Protein AF-A0AAP7A4I0-F1 (afdb_monomer)

Mean predicted aligned error: 21.62 Å

Sequence (294 aa):
MARERSPQRGEAMKIWLDSGGKMKLKDIATALGLGETQIRKWKSVDRWADALNSNVTNDSNSNVTKRRGAPKGNRNAVGNSGGAPKGNQNAKGNRGGNGGPFGNKKAVTTGEYETIWMDALDEDERELIDQIDTDPLAQTNESILKYELRERRMLLRIKRLMNGLTEKERRVLYELKTIKDVMTVHDERSGSAKTVPITRTELVQTELEETEYRVIDDIIKLEEALTRVQDKKLKAIELKNRLIDEERKVRVEKLKFELQMLRGGDADQIEDDGFIEALRGKIAEVWADGETET

pLDDT: mean 75.33, std 14.79, range [42.72, 95.0]

Secondary structure (DSSP, 8-state):
-PPPPPHHHHHHHHHHHHTTT-S-HHHHHHHHT--HHHHHHHHHHTTHHHHH-TT---GGG------SSSPTT-GGGTT--SSSPTT--TTTT---PPPPPTT--TT-SSSTT----GGG--HHHHHHHHH----HHHHHHHHHHHHHHHHHHHHHHHHHHHHT--S--EEEEEEEEEEEEEEEEE-TTT-PEEEEEEEEEEEEEEEEEE--SHHHHHHHHHHHHHHHHHHHHHHHHHHHHHHHHHHHHHHHHHHHHHHHHHT-S-TT-----SHHHHHHHHHHHHHHTTS---

Structure (mmCIF, N/CA/C/O backbone):
data_AF-A0AAP7A4I0-F1
#
_entry.id   AF-A0AAP7A4I0-F1
#
loop_
_atom_site.group_PDB
_atom_site.id
_atom_site.type_symbol
_atom_site.label_atom_id
_atom_site.label_alt_id
_atom_site.label_comp_id
_atom_site.label_asym_id
_atom_site.label_entity_id
_atom_site.label_seq_id
_atom_site.pdbx_PDB_ins_code
_atom_site.Cartn_x
_atom_site.Cartn_y
_atom_site.Cartn_z
_atom_site.occupancy
_atom_site.B_iso_or_equiv
_atom_site.auth_seq_id
_atom_site.auth_comp_id
_atom_site.auth_asym_id
_atom_site.auth_atom_id
_atom_site.pdbx_PDB_model_num
ATOM 1 N N . MET A 1 1 ? 30.927 -23.830 -28.460 1.00 47.84 1 MET A N 1
ATOM 2 C CA . MET A 1 1 ? 30.522 -25.246 -28.289 1.00 47.84 1 MET A CA 1
ATOM 3 C C . MET A 1 1 ? 30.436 -25.557 -26.800 1.00 47.84 1 MET A C 1
ATOM 5 O O . MET A 1 1 ? 31.255 -25.042 -26.046 1.00 47.84 1 MET A O 1
ATOM 9 N N . ALA A 1 2 ? 29.435 -26.323 -26.358 1.00 54.12 2 ALA A N 1
ATOM 10 C CA . ALA A 1 2 ? 29.332 -26.744 -24.958 1.00 54.12 2 ALA A CA 1
ATOM 11 C C . ALA A 1 2 ? 30.482 -27.707 -24.617 1.00 54.12 2 ALA A C 1
ATOM 13 O O . ALA A 1 2 ? 30.810 -28.571 -25.424 1.00 54.12 2 ALA A O 1
ATOM 14 N N . ARG A 1 3 ? 31.112 -27.547 -23.445 1.00 68.12 3 ARG A N 1
ATOM 15 C CA . ARG A 1 3 ? 32.182 -28.451 -22.988 1.00 68.12 3 ARG A CA 1
ATOM 16 C C . ARG A 1 3 ? 31.624 -29.862 -22.790 1.00 68.12 3 ARG A C 1
ATOM 18 O O . ARG A 1 3 ? 30.548 -30.011 -22.205 1.00 68.12 3 ARG A O 1
ATOM 25 N N . GLU A 1 4 ? 32.366 -30.873 -23.232 1.00 74.75 4 GLU A N 1
ATOM 26 C CA . GLU A 1 4 ? 32.022 -32.276 -22.994 1.00 74.75 4 GLU A CA 1
ATOM 27 C C . GLU A 1 4 ? 31.914 -32.572 -21.492 1.00 74.75 4 GLU A C 1
ATOM 29 O O . GLU A 1 4 ? 32.614 -31.989 -20.654 1.00 74.75 4 GLU A O 1
ATOM 34 N N . ARG A 1 5 ? 30.974 -33.451 -21.127 1.00 76.94 5 ARG A N 1
ATOM 35 C CA . ARG A 1 5 ? 30.762 -33.828 -19.727 1.00 76.94 5 ARG A CA 1
ATOM 36 C C . ARG A 1 5 ? 31.938 -34.684 -19.263 1.00 76.94 5 ARG A C 1
ATOM 38 O O . ARG A 1 5 ? 32.258 -35.682 -19.894 1.00 76.94 5 ARG A O 1
ATOM 45 N N . SER A 1 6 ? 32.538 -34.312 -18.133 1.00 81.38 6 SER A N 1
ATOM 46 C CA . SER A 1 6 ? 33.576 -35.128 -17.495 1.00 81.38 6 SER A CA 1
ATOM 47 C C . SER A 1 6 ? 33.007 -36.516 -17.142 1.00 81.38 6 SER A C 1
ATOM 49 O O . SER A 1 6 ? 31.909 -36.584 -16.578 1.00 81.38 6 SER A O 1
ATOM 51 N N . PRO A 1 7 ? 33.724 -37.612 -17.451 1.00 84.56 7 PRO A N 1
ATOM 52 C CA . PRO A 1 7 ? 33.261 -38.975 -17.176 1.00 84.56 7 PRO A CA 1
ATOM 53 C C . PRO A 1 7 ? 33.064 -39.225 -15.671 1.00 84.56 7 PRO A C 1
ATOM 55 O O . PRO A 1 7 ? 32.077 -39.843 -15.270 1.00 84.56 7 PRO A O 1
ATOM 58 N N . GLN A 1 8 ? 33.901 -38.611 -14.824 1.00 87.50 8 GLN A N 1
ATOM 59 C CA . GLN A 1 8 ? 33.815 -38.722 -13.362 1.00 87.50 8 GLN A CA 1
ATOM 60 C C . GLN A 1 8 ? 32.506 -38.151 -12.782 1.00 87.50 8 GLN A C 1
ATOM 62 O O . GLN A 1 8 ? 32.083 -38.526 -11.689 1.00 87.50 8 GLN A O 1
ATOM 67 N N . ARG A 1 9 ? 31.826 -37.252 -13.509 1.00 89.44 9 ARG A N 1
ATOM 68 C CA . ARG A 1 9 ? 30.527 -36.695 -13.100 1.00 89.44 9 ARG A CA 1
ATOM 69 C C . ARG A 1 9 ? 29.422 -37.750 -13.091 1.00 89.44 9 ARG A C 1
ATOM 71 O O . ARG A 1 9 ? 28.583 -37.737 -12.193 1.00 89.44 9 ARG A O 1
ATOM 78 N N . GLY A 1 10 ? 29.429 -38.649 -14.078 1.00 88.62 10 GLY A N 1
ATOM 79 C CA . GLY A 1 10 ? 28.470 -39.752 -14.163 1.00 88.62 10 GLY A CA 1
ATOM 80 C C . GLY A 1 10 ? 28.711 -40.800 -13.078 1.00 88.62 10 GLY A C 1
ATOM 81 O O . GLY A 1 10 ? 27.767 -41.247 -12.430 1.00 88.62 10 GLY A O 1
ATOM 82 N N . GLU A 1 11 ? 29.978 -41.124 -12.819 1.00 89.62 11 GLU A N 1
ATOM 83 C CA . GLU A 1 11 ? 30.378 -42.056 -11.757 1.00 89.62 11 GLU A CA 1
ATOM 84 C C . GLU A 1 11 ? 29.975 -41.543 -10.369 1.00 89.62 11 GLU A C 1
ATOM 86 O O . GLU A 1 11 ? 29.367 -42.277 -9.591 1.00 89.62 11 GLU A O 1
ATOM 91 N N . ALA A 1 12 ? 30.208 -40.256 -10.087 1.00 92.00 12 ALA A N 1
ATOM 92 C CA . ALA A 1 12 ? 29.809 -39.636 -8.825 1.00 92.00 12 ALA A CA 1
ATOM 93 C C . ALA A 1 12 ? 28.289 -39.689 -8.591 1.00 92.00 12 ALA A C 1
ATOM 95 O O . ALA A 1 12 ? 27.840 -39.969 -7.476 1.00 92.00 12 ALA A O 1
ATOM 96 N N . MET A 1 13 ? 27.498 -39.440 -9.641 1.00 90.06 13 MET A N 1
ATOM 97 C CA . MET A 1 13 ? 26.037 -39.526 -9.580 1.00 90.06 13 MET A CA 1
ATOM 98 C C . MET A 1 13 ? 25.578 -40.957 -9.296 1.00 90.06 13 MET A C 1
ATOM 100 O O . MET A 1 13 ? 24.687 -41.161 -8.472 1.00 90.06 13 MET A O 1
ATOM 104 N N . LYS A 1 14 ? 26.211 -41.945 -9.937 1.00 90.88 14 LYS A N 1
ATOM 105 C CA . LYS A 1 14 ? 25.895 -43.362 -9.758 1.00 90.88 14 LYS A CA 1
ATOM 106 C C . LYS A 1 14 ? 26.175 -43.831 -8.330 1.00 90.88 14 LYS A C 1
ATOM 108 O O . LYS A 1 14 ? 25.272 -44.358 -7.696 1.00 90.88 14 LYS A O 1
ATOM 113 N N . ILE A 1 15 ? 27.356 -43.529 -7.782 1.00 90.88 15 ILE A N 1
ATOM 114 C CA . ILE A 1 15 ? 27.711 -43.858 -6.387 1.00 90.88 15 ILE A CA 1
ATOM 115 C C . ILE A 1 15 ? 26.692 -43.254 -5.405 1.00 90.88 15 ILE A C 1
ATOM 117 O O . ILE A 1 15 ? 26.259 -43.902 -4.450 1.00 90.88 15 ILE A O 1
ATOM 121 N N . TRP A 1 16 ? 26.271 -42.007 -5.642 1.00 91.81 16 TRP A N 1
ATOM 122 C CA . TRP A 1 16 ? 25.290 -41.347 -4.783 1.00 91.81 16 TRP A CA 1
ATOM 123 C C . TRP A 1 16 ? 23.896 -41.990 -4.872 1.00 91.81 16 TRP A C 1
ATOM 125 O O . TRP A 1 16 ? 23.254 -42.184 -3.835 1.00 91.81 16 TRP A O 1
ATOM 135 N N . LEU A 1 17 ? 23.442 -42.354 -6.076 1.00 89.12 17 LEU A N 1
ATOM 136 C CA . LEU A 1 17 ? 22.164 -43.041 -6.298 1.00 89.12 17 LEU A CA 1
ATOM 137 C C . LEU A 1 17 ? 22.160 -44.463 -5.727 1.00 89.12 17 LEU A C 1
ATOM 139 O O . LEU A 1 17 ? 21.212 -44.817 -5.029 1.00 89.12 17 LEU A O 1
ATOM 143 N N . ASP A 1 18 ? 23.235 -45.229 -5.929 1.00 88.25 18 ASP A N 1
ATOM 144 C CA . ASP A 1 18 ? 23.402 -46.585 -5.387 1.00 88.25 18 ASP A CA 1
ATOM 145 C C . ASP A 1 18 ? 23.364 -46.578 -3.846 1.00 88.25 18 ASP A C 1
ATOM 147 O O . ASP A 1 18 ? 22.857 -47.504 -3.215 1.00 88.25 18 ASP A O 1
ATOM 151 N N . SER A 1 19 ? 23.814 -45.483 -3.216 1.00 87.88 19 SER A N 1
ATOM 152 C CA . SER A 1 19 ? 23.709 -45.281 -1.762 1.00 87.88 19 SER A CA 1
ATOM 153 C C . SER A 1 19 ? 22.308 -44.879 -1.266 1.00 87.88 19 SER A C 1
ATOM 155 O O . SER A 1 19 ? 22.122 -44.615 -0.072 1.00 87.88 19 SER A O 1
ATOM 157 N N . GLY A 1 20 ? 21.327 -44.744 -2.165 1.00 83.75 20 GLY A N 1
ATOM 158 C CA . GLY A 1 20 ? 20.002 -44.204 -1.856 1.00 83.75 20 GLY A CA 1
ATOM 159 C C . GLY A 1 20 ? 20.052 -42.769 -1.317 1.00 83.75 20 GLY A C 1
ATOM 160 O O . GLY A 1 20 ? 19.244 -42.394 -0.470 1.00 83.75 20 GLY A O 1
ATOM 161 N N . GLY A 1 21 ? 21.058 -41.989 -1.726 1.00 84.38 21 GLY A N 1
ATOM 162 C CA . GLY A 1 21 ? 21.284 -40.615 -1.282 1.00 84.38 21 GLY A CA 1
ATOM 163 C C . GLY A 1 21 ? 21.874 -40.442 0.125 1.00 84.38 21 GLY A C 1
ATOM 164 O O . GLY A 1 21 ? 21.978 -39.303 0.590 1.00 84.38 21 GLY A O 1
ATOM 165 N N . LYS A 1 22 ? 22.273 -41.530 0.802 1.00 86.38 22 LYS A N 1
ATOM 166 C CA . LYS A 1 22 ? 2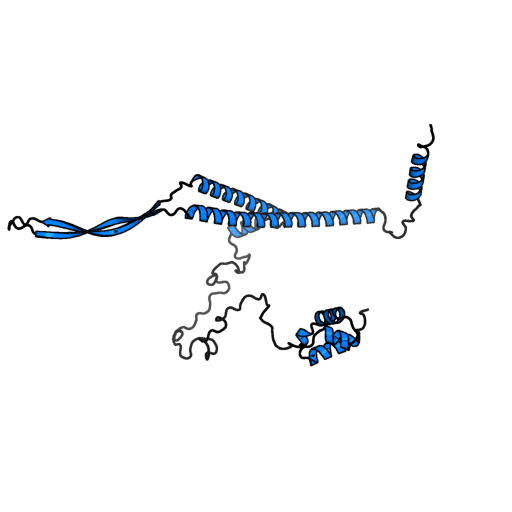2.781 -41.506 2.189 1.00 86.38 22 LYS A CA 1
ATOM 167 C C . LYS A 1 22 ? 24.281 -41.222 2.299 1.00 86.38 22 LYS A C 1
ATOM 169 O O . LYS A 1 22 ? 24.730 -40.763 3.349 1.00 86.38 22 LYS A O 1
ATOM 174 N N . MET A 1 23 ? 25.062 -41.488 1.251 1.00 87.31 23 MET A N 1
ATOM 175 C CA . MET A 1 23 ? 26.513 -41.290 1.282 1.00 87.31 23 MET A CA 1
ATOM 176 C C . MET A 1 23 ? 26.870 -39.797 1.318 1.00 87.31 23 MET A C 1
ATOM 178 O O . MET A 1 23 ? 26.284 -38.977 0.600 1.00 87.31 23 MET A O 1
ATOM 182 N N . LYS A 1 24 ? 27.836 -39.424 2.169 1.00 92.69 24 LYS A N 1
ATOM 183 C CA . LYS A 1 24 ? 28.286 -38.031 2.279 1.00 92.69 24 LYS A CA 1
ATOM 184 C C . LYS A 1 24 ? 29.084 -37.654 1.033 1.00 92.69 24 LYS A C 1
ATOM 186 O O . LYS A 1 24 ? 29.882 -38.433 0.526 1.00 92.69 24 LYS A O 1
ATOM 191 N N . LEU A 1 25 ? 28.927 -36.410 0.577 1.00 92.44 25 LEU A N 1
ATOM 192 C CA . LEU A 1 25 ? 29.634 -35.913 -0.614 1.00 92.44 25 LEU A CA 1
ATOM 193 C C . LEU A 1 25 ? 31.156 -35.888 -0.430 1.00 92.44 25 LEU A C 1
ATOM 195 O O . LEU A 1 25 ? 31.875 -36.022 -1.411 1.00 92.44 25 LEU A O 1
ATOM 199 N N . LYS A 1 26 ? 31.631 -35.763 0.817 1.00 92.88 26 LYS A N 1
ATOM 200 C CA . LYS A 1 26 ? 33.050 -35.881 1.178 1.00 92.88 26 LYS A CA 1
ATOM 201 C C . LYS A 1 26 ? 33.615 -37.257 0.839 1.00 92.88 26 LYS A C 1
ATOM 203 O O . LYS A 1 26 ? 34.691 -37.329 0.268 1.00 92.88 26 LYS A O 1
ATOM 208 N N . ASP A 1 27 ? 32.863 -38.315 1.123 1.00 92.31 27 ASP A N 1
ATOM 209 C CA . ASP A 1 27 ? 33.317 -39.695 0.925 1.00 92.31 27 ASP A CA 1
ATOM 210 C C . ASP A 1 27 ? 33.306 -40.074 -0.568 1.00 92.31 27 ASP A C 1
ATOM 212 O O . ASP A 1 27 ? 34.148 -40.827 -1.042 1.00 92.31 27 ASP A O 1
ATOM 216 N N . ILE A 1 28 ? 32.379 -39.497 -1.342 1.00 92.06 28 ILE A N 1
ATOM 217 C CA . ILE A 1 28 ? 32.360 -39.623 -2.811 1.00 92.06 28 ILE A CA 1
ATOM 218 C C . ILE A 1 28 ? 33.533 -38.852 -3.428 1.00 92.06 28 ILE A C 1
ATOM 220 O O . ILE A 1 28 ? 34.169 -39.314 -4.372 1.00 92.06 28 ILE A O 1
ATOM 224 N N . ALA A 1 29 ? 33.827 -37.672 -2.884 1.00 93.62 29 ALA A N 1
ATOM 225 C CA . ALA A 1 29 ? 34.938 -36.844 -3.319 1.00 93.62 29 ALA A CA 1
ATOM 226 C C . ALA A 1 29 ? 36.288 -37.538 -3.066 1.00 93.62 29 ALA A C 1
ATOM 228 O O . ALA A 1 29 ? 37.113 -37.588 -3.975 1.00 93.62 29 ALA A O 1
ATOM 229 N N . THR A 1 30 ? 36.486 -38.152 -1.892 1.00 92.44 30 THR A N 1
ATOM 230 C CA . THR A 1 30 ? 37.700 -38.932 -1.599 1.00 92.44 30 THR A CA 1
ATOM 231 C C . THR A 1 30 ? 37.812 -40.180 -2.472 1.00 92.44 30 THR A C 1
ATOM 233 O O . THR A 1 30 ? 38.897 -40.446 -2.980 1.00 92.44 30 THR A O 1
ATOM 236 N N . ALA A 1 31 ? 36.713 -40.903 -2.716 1.00 90.12 31 ALA A N 1
ATOM 237 C CA . ALA A 1 31 ? 36.709 -42.095 -3.570 1.00 90.12 31 ALA A CA 1
ATOM 238 C C . ALA A 1 31 ? 37.097 -41.803 -5.032 1.00 90.12 31 ALA A C 1
ATOM 240 O O . ALA A 1 31 ? 37.723 -42.639 -5.678 1.00 90.12 31 ALA A O 1
ATOM 241 N N . LEU A 1 32 ? 36.745 -40.620 -5.546 1.00 90.62 32 LEU A N 1
ATOM 242 C CA . LEU A 1 32 ? 37.037 -40.200 -6.923 1.00 90.62 32 LEU A CA 1
ATOM 243 C C . LEU A 1 32 ? 38.269 -39.288 -7.042 1.00 90.62 32 LEU A C 1
ATOM 245 O O . LEU A 1 32 ? 38.601 -38.858 -8.144 1.00 90.62 32 LEU A O 1
ATOM 249 N N . GLY A 1 33 ? 38.925 -38.952 -5.926 1.00 88.81 33 GLY A N 1
ATOM 250 C CA . GLY A 1 33 ? 40.048 -38.007 -5.902 1.00 88.81 33 GLY A CA 1
ATOM 251 C C . GLY A 1 33 ? 39.673 -36.581 -6.330 1.00 88.81 33 GLY A C 1
ATOM 252 O O . GLY A 1 33 ? 40.515 -35.848 -6.843 1.00 88.81 33 GLY A O 1
ATOM 253 N N . LEU A 1 34 ? 38.409 -36.184 -6.157 1.00 90.75 34 LEU A N 1
ATOM 254 C CA . LEU A 1 34 ? 37.880 -34.873 -6.547 1.00 90.75 34 LEU A CA 1
ATOM 255 C C . LEU A 1 34 ? 37.623 -33.981 -5.327 1.00 90.75 34 LEU A C 1
ATOM 257 O O . LEU A 1 34 ? 37.549 -34.440 -4.192 1.00 90.75 34 LEU A O 1
ATOM 261 N N . GLY A 1 35 ? 37.443 -32.678 -5.556 1.00 91.62 35 GLY A N 1
ATOM 262 C CA . GLY A 1 35 ? 37.052 -31.743 -4.499 1.00 91.62 35 GLY A CA 1
ATOM 263 C C . GLY A 1 35 ? 35.571 -31.871 -4.121 1.00 91.62 35 GLY A C 1
ATOM 264 O O . GLY A 1 35 ? 34.701 -31.941 -4.990 1.00 91.62 35 GLY A O 1
ATOM 265 N N . GLU A 1 36 ? 35.244 -31.812 -2.824 1.00 92.50 36 GLU A N 1
ATOM 266 C CA . GLU A 1 36 ? 33.851 -31.876 -2.334 1.00 92.50 36 GLU A CA 1
ATOM 267 C C . GLU A 1 36 ? 32.954 -30.794 -2.968 1.00 92.50 36 GLU A C 1
ATOM 269 O O . GLU A 1 36 ? 31.790 -31.036 -3.302 1.00 92.50 36 GLU A O 1
ATOM 274 N N . THR A 1 37 ? 33.497 -29.594 -3.176 1.00 91.81 37 THR A N 1
ATOM 275 C CA . THR A 1 37 ? 32.815 -28.467 -3.829 1.00 91.81 37 THR A CA 1
ATOM 276 C C . THR A 1 37 ? 32.390 -28.788 -5.260 1.00 91.81 37 THR A C 1
ATOM 278 O O . THR A 1 37 ? 31.310 -28.374 -5.687 1.00 91.81 37 THR A O 1
ATOM 281 N N . GLN A 1 38 ? 33.187 -29.570 -5.987 1.00 91.06 38 GLN A N 1
ATOM 282 C CA . GLN A 1 38 ? 32.881 -29.996 -7.349 1.00 91.06 38 GLN A CA 1
ATOM 283 C C . GLN A 1 38 ? 31.717 -30.993 -7.371 1.00 91.06 38 GLN A C 1
ATOM 285 O O . GLN A 1 38 ? 30.759 -30.793 -8.120 1.00 91.06 38 GLN A O 1
ATOM 290 N N . ILE A 1 39 ? 31.736 -31.990 -6.479 1.00 92.88 39 ILE A N 1
ATOM 291 C CA . ILE A 1 39 ? 30.639 -32.960 -6.319 1.00 92.88 39 ILE A CA 1
ATOM 292 C C . ILE A 1 39 ? 29.341 -32.255 -5.903 1.00 92.88 39 ILE A C 1
ATOM 294 O O . ILE A 1 39 ? 28.269 -32.527 -6.443 1.00 92.88 39 ILE A O 1
ATOM 298 N N . ARG A 1 40 ? 29.428 -31.279 -4.991 1.00 92.62 40 ARG A N 1
ATOM 299 C CA . ARG A 1 40 ? 28.286 -30.458 -4.561 1.00 92.62 40 ARG A CA 1
ATOM 300 C C . ARG A 1 40 ? 27.683 -29.654 -5.713 1.00 92.62 40 ARG A C 1
ATOM 302 O O . ARG A 1 40 ? 26.458 -29.597 -5.835 1.00 92.62 40 ARG A O 1
ATOM 309 N N . LYS A 1 41 ? 28.522 -29.059 -6.568 1.00 92.25 41 LYS A N 1
ATOM 310 C CA . LYS A 1 41 ? 28.073 -28.330 -7.762 1.00 92.25 41 LYS A CA 1
ATOM 311 C C . LYS A 1 41 ? 27.358 -29.265 -8.738 1.00 92.25 41 LYS A C 1
ATOM 313 O O . LYS A 1 41 ? 26.271 -28.925 -9.191 1.00 92.25 41 LYS A O 1
ATOM 318 N N . TRP A 1 42 ? 27.916 -30.443 -9.020 1.00 92.75 42 TRP A N 1
ATOM 319 C CA . TRP A 1 42 ? 27.282 -31.431 -9.902 1.00 92.75 42 TRP A CA 1
ATOM 320 C C . TRP A 1 42 ? 25.941 -31.924 -9.363 1.00 92.75 42 TRP A C 1
ATOM 322 O O . TRP A 1 42 ? 24.958 -31.890 -10.098 1.00 92.75 42 TRP A O 1
ATOM 332 N N . LYS A 1 43 ? 25.860 -32.250 -8.067 1.00 90.69 43 LYS A N 1
ATOM 333 C CA . LYS A 1 43 ? 24.607 -32.658 -7.415 1.00 90.69 43 LYS A CA 1
ATOM 334 C C . LYS A 1 43 ? 23.480 -31.635 -7.583 1.00 90.69 43 LYS A C 1
ATOM 336 O O . LYS A 1 43 ? 22.332 -32.023 -7.785 1.00 90.69 43 LYS A O 1
ATOM 341 N N . SER A 1 44 ? 23.808 -30.346 -7.477 1.00 88.62 44 SER A N 1
ATOM 342 C CA . SER A 1 44 ? 22.849 -29.248 -7.649 1.00 88.62 44 SER A CA 1
ATOM 343 C C . SER A 1 44 ? 22.448 -29.062 -9.116 1.00 88.62 44 SER A C 1
ATOM 345 O O . SER A 1 44 ? 21.261 -29.031 -9.432 1.00 88.62 44 SER A O 1
ATOM 347 N N . VAL A 1 45 ? 23.430 -28.996 -10.023 1.00 88.06 45 VAL A N 1
ATOM 348 C CA . VAL A 1 45 ? 23.191 -28.747 -11.456 1.00 88.06 45 VAL A CA 1
ATOM 349 C C . VAL A 1 45 ? 22.393 -29.880 -12.103 1.00 88.06 45 VAL A C 1
ATOM 351 O O . VAL A 1 45 ? 21.488 -29.610 -12.885 1.00 88.06 45 VAL A O 1
ATOM 354 N N . ASP A 1 46 ? 22.699 -31.131 -11.760 1.00 87.12 46 ASP A N 1
ATOM 355 C CA . ASP A 1 46 ? 22.024 -32.315 -12.310 1.00 87.12 46 ASP A CA 1
ATOM 356 C C . ASP A 1 46 ? 20.814 -32.759 -11.490 1.00 87.12 46 ASP A C 1
ATOM 358 O O . ASP A 1 46 ? 20.226 -33.794 -11.790 1.00 87.12 46 ASP A O 1
ATOM 362 N N . ARG A 1 47 ? 20.473 -32.013 -10.430 1.00 88.25 47 ARG A N 1
ATOM 363 C CA . ARG A 1 47 ? 19.347 -32.292 -9.533 1.00 88.25 47 ARG A CA 1
ATOM 364 C C . ARG A 1 47 ? 19.257 -33.770 -9.154 1.00 88.25 47 ARG A C 1
ATOM 366 O O . ARG A 1 47 ? 18.222 -34.404 -9.326 1.00 88.25 47 ARG A O 1
ATOM 373 N N . TRP A 1 48 ? 20.339 -34.339 -8.614 1.00 88.69 48 TRP A N 1
ATOM 374 C CA . TRP A 1 48 ? 20.387 -35.785 -8.331 1.00 88.69 48 TRP A CA 1
ATOM 375 C C . TRP A 1 48 ? 19.224 -36.260 -7.441 1.00 88.69 48 TRP A C 1
ATOM 377 O O . TRP A 1 48 ? 18.767 -37.390 -7.574 1.00 88.69 48 TRP A O 1
ATOM 387 N N . ALA A 1 49 ? 18.707 -35.387 -6.568 1.00 83.19 49 ALA A N 1
ATOM 388 C CA . ALA A 1 49 ? 17.533 -35.668 -5.745 1.00 83.19 49 ALA A CA 1
ATOM 389 C C . ALA A 1 49 ? 16.263 -35.968 -6.562 1.00 83.19 49 ALA A C 1
ATOM 391 O O . ALA A 1 49 ? 15.458 -36.781 -6.119 1.00 83.19 49 ALA A O 1
ATOM 392 N N . ASP A 1 50 ? 16.098 -35.377 -7.745 1.00 81.75 50 ASP A N 1
ATOM 393 C CA . ASP A 1 50 ? 14.951 -35.625 -8.626 1.00 81.75 50 ASP A CA 1
ATOM 394 C C . ASP A 1 50 ? 15.032 -37.036 -9.226 1.00 81.75 50 ASP A C 1
ATOM 396 O O . ASP A 1 50 ? 14.024 -37.732 -9.324 1.00 81.75 50 ASP A O 1
ATOM 400 N N . ALA A 1 51 ? 16.249 -37.496 -9.548 1.00 75.69 51 ALA A N 1
ATOM 401 C CA . ALA A 1 51 ? 16.495 -38.856 -10.028 1.00 75.69 51 ALA A CA 1
ATOM 402 C C . ALA A 1 51 ? 16.228 -39.923 -8.950 1.00 75.69 51 ALA A C 1
ATOM 404 O O . ALA A 1 51 ? 15.822 -41.034 -9.279 1.00 75.69 51 ALA A O 1
ATOM 405 N N . LEU A 1 52 ? 16.419 -39.585 -7.670 1.00 76.12 52 LEU A N 1
ATOM 406 C CA . LEU A 1 52 ? 16.113 -40.474 -6.544 1.00 76.12 52 LEU A CA 1
ATOM 407 C C . LEU A 1 52 ? 14.619 -40.459 -6.165 1.00 76.12 52 LEU A C 1
ATOM 409 O O . LEU A 1 52 ? 14.077 -41.480 -5.756 1.00 76.12 52 LEU A O 1
ATOM 413 N N . ASN A 1 53 ? 13.948 -39.313 -6.303 1.00 66.00 53 ASN A N 1
ATOM 414 C CA . ASN A 1 53 ? 12.574 -39.092 -5.838 1.00 66.00 53 ASN A CA 1
ATOM 415 C C . ASN A 1 53 ? 11.533 -39.138 -6.968 1.00 66.00 53 ASN A C 1
ATOM 417 O O . ASN A 1 53 ? 10.513 -38.454 -6.869 1.00 66.00 53 ASN A O 1
ATOM 421 N N . SER A 1 54 ? 11.751 -39.927 -8.028 1.00 52.41 54 SER A N 1
ATOM 422 C CA . SER A 1 54 ? 10.975 -39.848 -9.282 1.00 52.41 54 SER A CA 1
ATOM 423 C C . SER A 1 54 ? 9.466 -40.161 -9.189 1.00 52.41 54 SER A C 1
ATOM 425 O O . SER A 1 54 ? 8.790 -40.207 -10.213 1.00 52.41 54 SER A O 1
ATOM 427 N N . ASN A 1 55 ? 8.895 -40.315 -7.988 1.00 51.69 55 ASN A N 1
ATOM 428 C CA . ASN A 1 55 ? 7.448 -40.403 -7.791 1.00 51.69 55 ASN A CA 1
ATOM 429 C C . ASN A 1 55 ? 6.936 -39.891 -6.423 1.00 51.69 55 ASN A C 1
ATOM 431 O O . ASN A 1 55 ? 5.838 -40.247 -6.001 1.00 51.69 55 ASN A O 1
ATOM 435 N N . VAL A 1 56 ? 7.712 -39.083 -5.690 1.00 45.50 56 VAL A N 1
ATOM 436 C CA . VAL A 1 56 ? 7.262 -38.510 -4.407 1.00 45.50 56 VAL A CA 1
ATOM 437 C C . VAL A 1 56 ? 7.392 -36.998 -4.475 1.00 45.50 56 VAL A C 1
ATOM 439 O O . VAL A 1 56 ? 8.464 -36.432 -4.273 1.00 45.50 56 VAL A O 1
ATOM 442 N N . THR A 1 57 ? 6.282 -36.323 -4.769 1.00 48.22 57 THR A N 1
ATOM 443 C CA . THR A 1 57 ? 6.178 -34.875 -4.598 1.00 48.22 57 THR A CA 1
ATOM 444 C C . THR A 1 57 ? 6.390 -34.556 -3.119 1.00 48.22 57 THR A C 1
ATOM 446 O O . THR A 1 57 ? 5.540 -34.855 -2.280 1.00 48.22 57 THR A O 1
ATOM 449 N N . ASN A 1 58 ? 7.536 -33.966 -2.771 1.00 47.94 58 ASN A N 1
ATOM 450 C CA . ASN A 1 58 ? 7.724 -33.358 -1.457 1.00 47.94 58 ASN A CA 1
ATOM 451 C C . ASN A 1 58 ? 6.795 -32.138 -1.355 1.00 47.94 58 ASN A C 1
ATOM 453 O O . ASN A 1 58 ? 7.174 -31.011 -1.666 1.00 47.94 58 ASN A O 1
ATOM 457 N N . ASP A 1 59 ? 5.571 -32.377 -0.883 1.00 48.12 59 ASP A N 1
ATOM 458 C CA . ASP A 1 59 ? 4.557 -31.364 -0.554 1.00 48.12 59 ASP A CA 1
ATOM 459 C C . ASP A 1 59 ? 5.009 -30.389 0.553 1.00 48.12 59 ASP A C 1
ATOM 461 O O . ASP A 1 59 ? 4.295 -29.446 0.888 1.00 48.12 59 ASP A O 1
ATOM 465 N N . SER A 1 60 ? 6.178 -30.599 1.161 1.00 51.06 60 SER A N 1
ATOM 466 C CA . SER A 1 60 ? 6.624 -29.859 2.342 1.00 51.06 60 SER A CA 1
ATOM 467 C C . SER A 1 60 ? 7.177 -28.462 2.061 1.00 51.06 60 SER A C 1
ATOM 469 O O . SER A 1 60 ? 7.343 -27.711 3.014 1.00 51.06 60 SER A O 1
ATOM 471 N N . ASN A 1 61 ? 7.426 -28.085 0.801 1.00 47.88 61 ASN A N 1
ATOM 472 C CA . ASN A 1 61 ? 7.965 -26.758 0.463 1.00 47.88 61 ASN A CA 1
ATOM 473 C C . ASN A 1 61 ? 7.299 -26.081 -0.744 1.00 47.88 61 ASN A C 1
ATOM 475 O O . ASN A 1 61 ? 7.850 -25.135 -1.307 1.00 47.88 61 ASN A O 1
ATOM 479 N N . SER A 1 62 ? 6.103 -26.519 -1.146 1.00 42.72 62 SER A N 1
ATOM 480 C CA . SER A 1 62 ? 5.338 -25.756 -2.133 1.00 42.72 62 SER A CA 1
ATOM 481 C C . SER A 1 62 ? 4.587 -24.621 -1.427 1.00 42.72 62 SER A C 1
ATOM 483 O O . SER A 1 62 ? 3.731 -24.860 -0.578 1.00 42.72 62 SER A O 1
ATOM 485 N N . ASN A 1 63 ? 4.893 -23.375 -1.794 1.00 47.41 63 ASN A N 1
ATOM 486 C CA . ASN A 1 63 ? 4.108 -22.180 -1.456 1.00 47.41 63 ASN A CA 1
ATOM 487 C C . ASN A 1 63 ? 2.797 -22.132 -2.276 1.00 47.41 63 ASN A C 1
ATOM 489 O O . ASN A 1 63 ? 2.376 -21.089 -2.768 1.00 47.41 63 ASN A O 1
ATOM 493 N N . VAL A 1 64 ? 2.186 -23.297 -2.501 1.00 44.78 64 VAL A N 1
ATOM 494 C CA . VAL A 1 64 ? 0.921 -23.435 -3.208 1.00 44.78 64 VAL A CA 1
ATOM 495 C C . VAL A 1 64 ? -0.152 -23.449 -2.136 1.00 44.78 64 VAL A C 1
ATOM 497 O O . VAL A 1 64 ? -0.210 -24.341 -1.289 1.00 44.78 64 VAL A O 1
ATOM 500 N N . THR A 1 65 ? -0.951 -22.389 -2.145 1.00 47.31 65 THR A N 1
ATOM 501 C CA . THR A 1 65 ? -2.180 -22.201 -1.375 1.00 47.31 65 THR A CA 1
ATOM 502 C C . THR A 1 65 ? -2.843 -23.532 -1.011 1.00 47.31 65 THR A C 1
ATOM 504 O O . THR A 1 65 ? -3.200 -24.336 -1.874 1.00 47.31 65 THR A O 1
ATOM 507 N N . LYS A 1 66 ? -2.969 -23.781 0.303 1.00 49.88 66 LYS A N 1
ATOM 508 C CA . LYS A 1 66 ? -3.588 -24.981 0.886 1.00 49.88 66 LYS A CA 1
ATOM 509 C C . LYS A 1 66 ? -4.847 -25.343 0.094 1.00 49.88 66 LYS A C 1
ATOM 511 O O . LYS A 1 66 ? -5.803 -24.566 0.078 1.00 49.88 66 LYS A O 1
ATOM 516 N N . ARG A 1 67 ? -4.855 -26.515 -0.557 1.00 50.72 67 ARG A N 1
ATOM 517 C CA . ARG A 1 67 ? -6.053 -27.024 -1.236 1.00 50.72 67 ARG A CA 1
ATOM 518 C C . ARG A 1 67 ? -7.222 -26.997 -0.255 1.00 50.72 67 ARG A C 1
ATOM 520 O O . ARG A 1 67 ? -7.097 -27.439 0.886 1.00 50.72 67 ARG A O 1
ATOM 527 N N . ARG A 1 68 ? -8.348 -26.470 -0.733 1.00 47.50 68 ARG A N 1
ATOM 528 C CA . ARG A 1 68 ? -9.629 -26.325 -0.035 1.00 47.50 68 ARG A CA 1
ATOM 529 C C . ARG A 1 68 ? -10.234 -27.717 0.198 1.00 47.50 68 ARG A C 1
ATOM 531 O O . ARG A 1 68 ? -11.133 -28.147 -0.510 1.00 47.50 68 ARG A O 1
ATOM 538 N N . GLY A 1 69 ? -9.653 -28.462 1.129 1.00 59.19 69 GLY A N 1
ATOM 539 C CA . GLY A 1 69 ? -10.049 -29.813 1.505 1.00 59.19 69 GLY A CA 1
ATOM 540 C C . GLY A 1 69 ? -10.185 -29.940 3.016 1.00 59.19 69 GLY A C 1
ATOM 541 O O . GLY A 1 69 ? -9.795 -29.047 3.770 1.00 59.19 69 GLY A O 1
ATOM 542 N N . ALA A 1 70 ? -10.756 -31.060 3.457 1.00 59.78 70 ALA A N 1
ATOM 543 C CA . ALA A 1 70 ? -10.851 -31.381 4.873 1.00 59.78 70 ALA A CA 1
ATOM 544 C C . ALA A 1 70 ? -9.460 -31.311 5.544 1.00 59.78 70 ALA A C 1
ATOM 546 O O . ALA A 1 70 ? -8.467 -31.688 4.913 1.00 59.78 70 ALA A O 1
ATOM 547 N N . PRO A 1 71 ? -9.372 -30.857 6.809 1.00 65.88 71 PRO A N 1
ATOM 548 C CA . PRO A 1 71 ? -8.113 -30.798 7.544 1.00 65.88 71 PRO A CA 1
ATOM 549 C C . PRO A 1 71 ? -7.346 -32.121 7.457 1.00 65.88 71 PRO A C 1
ATOM 551 O O . PRO A 1 71 ? -7.937 -33.199 7.561 1.00 65.88 71 PRO A O 1
ATOM 554 N N . LYS A 1 72 ? -6.024 -32.045 7.270 1.00 56.53 72 LYS A N 1
ATOM 555 C CA . LYS A 1 72 ? -5.152 -33.224 7.200 1.00 56.53 72 LYS A CA 1
ATOM 556 C C . LYS A 1 72 ? -5.322 -34.040 8.492 1.00 56.53 72 LYS A C 1
ATOM 558 O O . LYS A 1 72 ? -5.043 -33.531 9.571 1.00 56.53 72 LYS A O 1
ATOM 563 N N . GLY A 1 73 ? -5.820 -35.275 8.379 1.00 64.75 73 GLY A N 1
ATOM 564 C CA . GLY A 1 73 ? -6.133 -36.150 9.522 1.00 64.75 73 GLY A CA 1
ATOM 565 C C . GLY A 1 73 ? -7.616 -36.241 9.909 1.00 64.75 73 GLY A C 1
ATOM 566 O O . GLY A 1 73 ? -7.946 -36.970 10.843 1.00 64.75 73 GLY A O 1
ATOM 567 N N . ASN A 1 74 ? -8.522 -35.558 9.198 1.00 66.81 74 ASN A N 1
ATOM 568 C CA . ASN A 1 74 ? -9.959 -35.690 9.432 1.00 66.81 74 ASN A CA 1
ATOM 569 C C . ASN A 1 74 ? -10.443 -37.123 9.124 1.00 66.81 74 ASN A C 1
ATOM 571 O O . ASN A 1 74 ? -10.440 -37.553 7.971 1.00 66.81 74 ASN A O 1
ATOM 575 N N . ARG A 1 75 ? -10.889 -37.851 10.158 1.00 68.06 75 ARG A N 1
ATOM 576 C CA . ARG A 1 75 ? -11.437 -39.213 10.034 1.00 68.06 75 ARG A CA 1
ATOM 577 C C . ARG A 1 75 ? -12.930 -39.251 9.694 1.00 68.06 75 ARG A C 1
ATOM 579 O O . ARG A 1 75 ? -13.445 -40.322 9.399 1.00 68.06 75 ARG A O 1
ATOM 586 N N . ASN A 1 76 ? -13.614 -38.105 9.667 1.00 62.25 76 ASN A N 1
ATOM 587 C CA . ASN A 1 76 ? -15.066 -38.028 9.452 1.00 62.25 76 ASN A CA 1
ATOM 588 C C . ASN A 1 76 ? -15.501 -38.445 8.034 1.00 62.25 76 ASN A C 1
ATOM 590 O O . ASN A 1 76 ? -16.689 -38.635 7.794 1.00 62.25 76 ASN A O 1
ATOM 594 N N . ALA A 1 77 ? -14.558 -38.579 7.096 1.00 57.78 77 ALA A N 1
ATOM 595 C CA . ALA A 1 77 ? -14.794 -39.067 5.735 1.00 57.78 77 ALA A CA 1
ATOM 596 C C . ALA A 1 77 ? -14.106 -40.418 5.448 1.00 57.78 77 ALA A C 1
ATOM 598 O O . ALA A 1 77 ? -14.105 -40.871 4.306 1.00 57.78 77 ALA A O 1
ATOM 599 N N . VAL A 1 78 ? -13.513 -41.078 6.453 1.00 58.97 78 VAL A N 1
ATOM 600 C CA . VAL A 1 78 ? -12.893 -42.401 6.271 1.00 58.97 78 VAL A CA 1
ATOM 601 C C . VAL A 1 78 ? -13.994 -43.403 5.920 1.00 58.97 78 VAL A C 1
ATOM 603 O O . VAL A 1 78 ? -14.879 -43.667 6.727 1.00 58.97 78 VAL A O 1
ATOM 606 N N . GLY A 1 79 ? -13.961 -43.922 4.690 1.00 61.72 79 GLY A N 1
ATOM 607 C CA . GLY A 1 79 ? -14.982 -44.825 4.146 1.00 61.72 79 GLY A CA 1
ATOM 608 C C . GLY A 1 79 ? -16.053 -44.156 3.274 1.00 61.72 79 GLY A C 1
ATOM 609 O O . GLY A 1 79 ? -16.911 -44.861 2.747 1.00 61.72 79 GLY A O 1
ATOM 610 N N . ASN A 1 80 ? -16.006 -42.832 3.069 1.00 60.62 80 ASN A N 1
ATOM 611 C CA . ASN A 1 80 ? -16.813 -42.148 2.055 1.00 60.62 80 ASN A CA 1
ATOM 612 C C . ASN A 1 80 ? -15.926 -41.779 0.851 1.00 60.62 80 ASN A C 1
ATOM 614 O O . ASN A 1 80 ? -14.788 -41.348 1.012 1.00 60.62 80 ASN A O 1
ATOM 618 N N . SER A 1 81 ? -16.425 -41.973 -0.370 1.00 55.50 81 SER A N 1
ATOM 619 C CA . SER A 1 81 ? -15.681 -41.693 -1.611 1.00 55.50 81 SER A CA 1
ATOM 620 C C . SER A 1 81 ? -15.777 -40.225 -2.056 1.00 55.50 81 SER A C 1
ATOM 622 O O . SER A 1 81 ? -15.652 -39.929 -3.239 1.00 55.50 81 SER A O 1
ATOM 624 N N . GLY A 1 82 ? -16.018 -39.299 -1.123 1.00 59.75 82 GLY A N 1
ATOM 625 C CA . GLY A 1 82 ? -16.449 -37.936 -1.414 1.00 59.75 82 GLY A CA 1
ATOM 626 C C . GLY A 1 82 ? -17.926 -37.881 -1.821 1.00 59.75 82 GLY A C 1
ATOM 627 O O . GLY A 1 82 ? -18.422 -38.724 -2.565 1.00 59.75 82 GLY A O 1
ATOM 628 N N . GLY A 1 83 ? -18.646 -36.878 -1.317 1.00 64.25 83 GLY A N 1
ATOM 629 C CA . GLY A 1 83 ? -20.069 -36.670 -1.599 1.00 64.25 83 GLY A CA 1
ATOM 630 C C . GLY A 1 83 ? -20.986 -36.916 -0.401 1.00 64.25 83 GLY A C 1
ATOM 631 O O . GLY A 1 83 ? -20.548 -37.221 0.710 1.00 64.25 83 GLY A O 1
ATOM 632 N N . ALA A 1 84 ? -22.283 -36.716 -0.629 1.00 62.16 84 ALA A N 1
ATOM 633 C CA . ALA A 1 84 ? -23.311 -36.933 0.378 1.00 62.16 84 ALA A CA 1
ATOM 634 C C . ALA A 1 84 ? -23.336 -38.407 0.846 1.00 62.16 84 ALA A C 1
ATOM 636 O O . ALA A 1 84 ? -23.122 -39.302 0.026 1.00 62.16 84 ALA A O 1
ATOM 637 N N . PRO A 1 85 ? -23.640 -38.684 2.130 1.00 65.88 85 PRO A N 1
ATOM 638 C CA . PRO A 1 85 ? -23.775 -40.047 2.639 1.00 65.88 85 PRO A CA 1
ATOM 639 C C . PRO A 1 85 ? -24.714 -40.896 1.775 1.00 65.88 85 PRO A C 1
ATOM 641 O O . PRO A 1 85 ? -25.752 -40.415 1.310 1.00 65.88 85 PRO A O 1
ATOM 644 N N . LYS A 1 86 ? -24.368 -42.171 1.572 1.00 62.72 86 LYS A N 1
ATOM 645 C CA . LYS A 1 86 ? -25.200 -43.112 0.813 1.00 62.72 86 LYS A CA 1
ATOM 646 C C . LYS A 1 86 ? -26.574 -43.211 1.489 1.00 62.72 86 LYS A C 1
ATOM 648 O O . LYS A 1 86 ? -26.660 -43.586 2.652 1.00 62.72 86 LYS A O 1
ATOM 653 N N . GLY A 1 87 ? -27.632 -42.830 0.771 1.00 67.50 87 GLY A N 1
ATOM 654 C CA . GLY A 1 87 ? -28.998 -42.758 1.305 1.00 67.50 87 GLY A CA 1
ATOM 655 C C . GLY A 1 87 ? -29.468 -41.362 1.730 1.00 67.50 87 GLY A C 1
ATOM 656 O O . GLY A 1 87 ? -30.619 -41.240 2.143 1.00 67.50 87 GLY A O 1
ATOM 657 N N . ASN A 1 88 ? -28.644 -40.316 1.588 1.00 68.12 88 ASN A N 1
ATOM 658 C CA . ASN A 1 88 ? -29.060 -38.935 1.833 1.00 68.12 88 ASN A CA 1
ATOM 659 C C . ASN A 1 88 ? -30.243 -38.547 0.921 1.00 68.12 88 ASN A C 1
ATOM 661 O O . ASN A 1 88 ? -30.090 -38.428 -0.294 1.00 68.12 88 ASN A O 1
ATOM 665 N N . GLN A 1 89 ? -31.421 -38.339 1.517 1.00 74.06 89 GLN A N 1
ATOM 666 C CA . GLN A 1 89 ? -32.645 -37.945 0.813 1.00 74.06 89 GLN A CA 1
ATOM 667 C C . GLN A 1 89 ? -32.812 -36.418 0.714 1.00 74.06 89 GLN A C 1
ATOM 669 O O . GLN A 1 89 ? -33.813 -35.970 0.166 1.00 74.06 89 GLN A O 1
ATOM 674 N N . ASN A 1 90 ? -31.849 -35.605 1.177 1.00 65.00 90 ASN A N 1
ATOM 675 C CA . ASN A 1 90 ? -31.953 -34.134 1.161 1.00 65.00 90 ASN A CA 1
ATOM 676 C C . ASN A 1 90 ? -32.097 -33.543 -0.257 1.00 65.00 90 ASN A C 1
ATOM 678 O O . ASN A 1 90 ? -32.528 -32.403 -0.408 1.00 65.00 90 ASN A O 1
ATOM 682 N N . ALA A 1 91 ? -31.744 -34.303 -1.299 1.00 61.12 91 ALA A N 1
ATOM 683 C CA . ALA A 1 91 ? -31.937 -33.925 -2.701 1.00 61.12 91 ALA A CA 1
ATOM 684 C C . ALA A 1 91 ? -33.126 -34.640 -3.377 1.00 61.12 91 ALA A C 1
ATOM 686 O O . ALA A 1 91 ? -33.395 -34.397 -4.555 1.00 61.12 91 ALA A O 1
ATOM 687 N N . LYS A 1 92 ? -33.849 -35.529 -2.679 1.00 56.97 92 LYS A N 1
ATOM 688 C CA . LYS A 1 92 ? -34.963 -36.282 -3.269 1.00 56.97 92 LYS A CA 1
ATOM 689 C C . LYS A 1 92 ? -36.143 -35.332 -3.502 1.00 56.97 92 LYS A C 1
ATOM 691 O O . LYS A 1 92 ? -36.823 -34.941 -2.564 1.00 56.97 92 LYS A O 1
ATOM 696 N N . GLY A 1 93 ? -36.356 -34.950 -4.760 1.00 63.25 93 GLY A N 1
ATOM 697 C CA . GLY A 1 93 ? -37.389 -33.991 -5.178 1.00 63.25 93 GLY A CA 1
ATOM 698 C C . GLY A 1 93 ? -36.839 -32.669 -5.721 1.00 63.25 93 GLY A C 1
ATOM 699 O O . GLY A 1 93 ? -37.551 -31.969 -6.434 1.00 63.25 93 GLY A O 1
ATOM 700 N N . ASN A 1 94 ? -35.557 -32.371 -5.495 1.00 61.84 94 ASN A N 1
ATOM 701 C CA . ASN A 1 94 ? -34.912 -31.189 -6.054 1.00 61.84 94 ASN A CA 1
ATOM 702 C C . ASN A 1 94 ? -34.214 -31.572 -7.363 1.00 61.84 94 ASN A C 1
ATOM 704 O O . ASN A 1 94 ? -33.083 -32.058 -7.357 1.00 61.84 94 ASN A O 1
ATOM 708 N N . ARG A 1 95 ? -34.874 -31.343 -8.507 1.00 57.97 95 ARG A N 1
ATOM 709 C CA . ARG A 1 95 ? -34.145 -31.186 -9.775 1.00 57.97 95 ARG A CA 1
ATOM 710 C C . ARG A 1 95 ? -33.320 -29.922 -9.584 1.00 57.97 95 ARG A C 1
ATOM 712 O O . ARG A 1 95 ? -33.904 -28.843 -9.579 1.00 57.97 95 ARG A O 1
ATOM 719 N N . GLY A 1 96 ? -32.023 -30.044 -9.298 1.00 62.56 96 GLY A N 1
ATOM 720 C CA . GLY A 1 96 ? -31.145 -28.877 -9.210 1.00 62.56 96 GLY A CA 1
ATOM 721 C C . GLY A 1 96 ? -31.461 -27.938 -10.373 1.00 62.56 96 GLY A C 1
ATOM 722 O O . GLY A 1 96 ? -31.593 -28.404 -11.506 1.00 62.56 96 GLY A O 1
ATOM 723 N N . GLY A 1 97 ? -31.727 -26.666 -10.074 1.00 68.25 97 GLY A N 1
ATOM 724 C CA . GLY A 1 97 ? -32.160 -25.724 -11.100 1.00 68.25 97 GLY A CA 1
ATOM 725 C C . GLY A 1 97 ? -31.116 -25.624 -12.207 1.00 68.25 97 GLY A C 1
ATOM 726 O O . GLY A 1 97 ? -29.923 -25.801 -11.946 1.00 68.25 97 GLY A O 1
ATOM 727 N N . ASN A 1 98 ? -31.551 -25.317 -13.432 1.00 63.00 98 ASN A N 1
ATOM 728 C CA . ASN A 1 98 ? -30.649 -24.804 -14.458 1.00 63.00 98 ASN A CA 1
ATOM 729 C C . ASN A 1 98 ? -29.886 -23.660 -13.786 1.00 63.00 98 ASN A C 1
ATOM 731 O O . ASN A 1 98 ? -30.526 -22.732 -13.288 1.00 63.00 98 ASN A O 1
ATOM 735 N N . GLY A 1 99 ? -28.565 -23.785 -13.639 1.00 65.62 99 GLY A N 1
ATOM 736 C CA . GLY A 1 99 ? -27.763 -22.779 -12.946 1.00 65.62 99 GLY A CA 1
ATOM 737 C C . GLY A 1 99 ? -28.089 -21.371 -13.451 1.00 65.62 99 GLY A C 1
ATOM 738 O O . GLY A 1 99 ? -28.622 -21.203 -14.550 1.00 65.62 99 GLY A O 1
ATOM 739 N N . GLY A 1 100 ? -27.805 -20.351 -12.638 1.00 68.31 100 GLY A N 1
ATOM 740 C CA . GLY A 1 100 ? -28.082 -18.975 -13.046 1.00 68.31 100 GLY A CA 1
ATOM 741 C C . GLY A 1 100 ? -27.445 -18.658 -14.411 1.00 68.31 100 GLY A C 1
ATOM 742 O O . GLY A 1 100 ? -26.424 -19.262 -14.751 1.00 68.31 100 GLY A O 1
ATOM 743 N N . PRO A 1 101 ? -28.031 -17.731 -15.189 1.00 73.69 101 PRO A N 1
ATOM 744 C CA . PRO A 1 101 ? -27.564 -17.398 -16.534 1.00 73.69 101 PRO A CA 1
ATOM 745 C C . PRO A 1 101 ? -26.063 -17.077 -16.563 1.00 73.69 101 PRO A C 1
ATOM 747 O O . PRO A 1 101 ? -25.479 -16.685 -15.545 1.00 73.69 101 PRO A O 1
ATOM 750 N N . PHE A 1 102 ? -25.439 -17.266 -17.731 1.00 65.12 102 PHE A N 1
ATOM 751 C CA . PHE A 1 102 ? -24.033 -16.924 -17.946 1.00 65.12 102 PHE A CA 1
ATOM 752 C C . PHE A 1 102 ? -23.799 -15.459 -17.544 1.00 65.12 102 PHE A C 1
ATOM 754 O O . PHE A 1 102 ? -24.564 -14.586 -17.943 1.00 65.12 102 PHE A O 1
ATOM 761 N N . GLY A 1 103 ? -22.804 -15.213 -16.688 1.00 67.38 103 GLY A N 1
ATOM 762 C CA . GLY A 1 103 ? -22.540 -13.883 -16.124 1.00 67.38 103 GLY A CA 1
ATOM 763 C C . GLY A 1 103 ? -23.347 -13.509 -14.870 1.00 67.38 103 GLY A C 1
ATOM 764 O O . GLY A 1 103 ? -23.297 -12.358 -14.448 1.00 67.38 103 GLY A O 1
ATOM 765 N N . ASN A 1 104 ? -24.091 -14.428 -14.233 1.00 73.44 104 ASN A N 1
ATOM 766 C CA . ASN A 1 104 ? -24.779 -14.074 -12.985 1.00 73.44 104 ASN A CA 1
ATOM 767 C C . ASN A 1 104 ? -23.789 -13.744 -11.847 1.00 73.44 104 ASN A C 1
ATOM 769 O O . ASN A 1 104 ? -22.855 -14.497 -11.573 1.00 73.44 104 ASN A O 1
ATOM 773 N N . LYS A 1 105 ? -24.058 -12.651 -11.123 1.00 72.19 105 LYS A N 1
ATOM 774 C CA . LYS A 1 105 ? -23.251 -12.190 -9.979 1.00 72.19 105 LYS A CA 1
ATOM 775 C C . LYS A 1 105 ? -23.678 -12.800 -8.634 1.00 72.19 105 LYS A C 1
ATOM 777 O O . LYS A 1 105 ? -23.234 -12.365 -7.578 1.00 72.19 105 LYS A O 1
ATOM 782 N N . LYS A 1 106 ? -24.549 -13.821 -8.622 1.00 70.75 106 LYS A N 1
ATOM 783 C CA . LYS A 1 106 ? -25.150 -14.337 -7.371 1.00 70.75 106 LYS A CA 1
ATOM 784 C C . LYS A 1 106 ? -24.178 -15.120 -6.485 1.00 70.75 106 LYS A C 1
ATOM 786 O O . LYS A 1 106 ? -24.461 -15.310 -5.307 1.00 70.75 106 LYS A O 1
ATOM 791 N N . ALA A 1 107 ? -23.056 -15.573 -7.040 1.00 74.19 107 ALA A N 1
ATOM 792 C CA . ALA A 1 107 ? -21.983 -16.240 -6.302 1.00 74.19 107 ALA A CA 1
ATOM 793 C C . ALA A 1 107 ? -20.836 -15.290 -5.905 1.00 74.19 107 ALA A C 1
ATOM 795 O O . ALA A 1 107 ? -19.848 -15.739 -5.323 1.00 74.19 107 ALA A O 1
ATOM 796 N N . VAL A 1 108 ? -20.940 -13.996 -6.226 1.00 74.25 108 VAL A N 1
ATOM 797 C CA . VAL A 1 1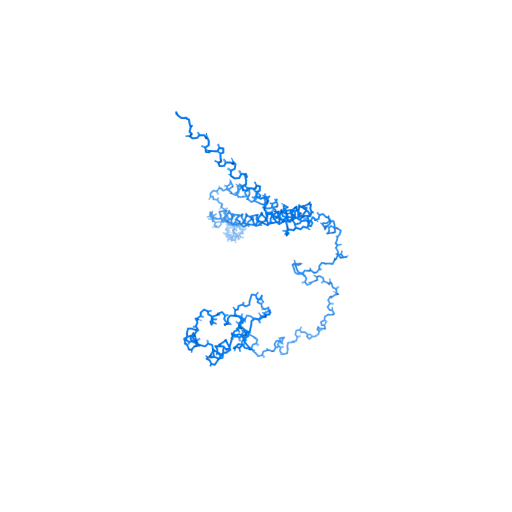08 ? -19.908 -13.010 -5.902 1.00 74.25 108 VAL A CA 1
ATOM 798 C C . VAL A 1 108 ? -20.041 -12.632 -4.428 1.00 74.25 108 VAL A C 1
ATOM 800 O O . VAL A 1 108 ? -21.039 -12.055 -4.012 1.00 74.25 108 VAL A O 1
ATOM 803 N N . THR A 1 109 ? -19.041 -12.989 -3.619 1.00 75.12 109 THR A N 1
ATOM 804 C CA . THR A 1 109 ? -19.012 -12.652 -2.185 1.00 75.12 109 THR A CA 1
ATOM 805 C C . THR A 1 109 ? -18.298 -11.336 -1.915 1.00 75.12 109 THR A C 1
ATOM 807 O O . THR A 1 109 ? -18.767 -10.535 -1.117 1.00 75.12 109 THR A O 1
ATOM 810 N N . THR A 1 110 ? -17.147 -11.125 -2.554 1.00 77.12 110 THR A N 1
ATOM 811 C CA . THR A 1 110 ? -16.256 -9.984 -2.288 1.00 77.12 110 THR A CA 1
ATOM 812 C C . THR A 1 110 ? -15.896 -9.189 -3.540 1.00 77.12 110 THR A C 1
ATOM 814 O O . THR A 1 110 ? -15.282 -8.139 -3.408 1.00 77.12 110 THR A O 1
ATOM 817 N N . GLY A 1 111 ? -16.223 -9.678 -4.741 1.00 83.00 111 GLY A N 1
ATOM 818 C CA . GLY A 1 111 ? -15.918 -9.001 -6.013 1.00 83.00 111 GLY A CA 1
ATOM 819 C C . GLY A 1 111 ? -14.441 -9.006 -6.434 1.00 83.00 111 GLY A C 1
ATOM 820 O O . GLY A 1 111 ? -14.150 -8.792 -7.599 1.00 83.00 111 GLY A O 1
ATOM 821 N N . GLU A 1 112 ? -13.501 -9.320 -5.536 1.00 77.81 112 GLU A N 1
ATOM 822 C CA . GLU A 1 112 ? -12.045 -9.227 -5.781 1.00 77.81 112 GLU A CA 1
ATOM 823 C C . GLU A 1 112 ? -11.545 -10.030 -6.996 1.00 77.81 112 GLU A C 1
ATOM 825 O O . GLU A 1 112 ? -10.605 -9.620 -7.669 1.00 77.81 112 GLU A O 1
ATOM 830 N N . TYR A 1 113 ? -12.181 -11.167 -7.284 1.00 75.12 113 TYR A N 1
ATOM 831 C CA . TYR A 1 113 ? -11.858 -12.027 -8.429 1.00 75.12 113 TYR A CA 1
ATOM 832 C C . TYR A 1 113 ? -12.965 -12.020 -9.493 1.00 75.12 113 TYR A C 1
ATOM 834 O O . TYR A 1 113 ? -13.084 -12.968 -10.272 1.00 75.12 113 TYR A O 1
ATOM 842 N N . GLU A 1 114 ? -13.825 -11.001 -9.489 1.00 79.56 114 GLU A N 1
ATOM 843 C CA . GLU A 1 114 ? -14.837 -10.823 -10.526 1.00 79.56 114 GLU A CA 1
ATOM 844 C C . GLU A 1 114 ? -14.164 -10.493 -11.866 1.00 79.56 114 GLU A C 1
ATOM 846 O O . GLU A 1 114 ? -13.201 -9.732 -11.936 1.00 79.56 114 GLU A O 1
ATOM 851 N N . THR A 1 115 ? -14.651 -11.102 -12.949 1.00 80.56 115 THR A N 1
ATOM 852 C CA . THR A 1 115 ? -14.218 -10.743 -14.304 1.00 80.56 115 THR A CA 1
ATOM 853 C C . THR A 1 115 ? -14.952 -9.475 -14.722 1.00 80.56 115 THR A C 1
ATOM 855 O O . THR A 1 115 ? -16.177 -9.497 -14.836 1.00 80.56 115 THR A O 1
ATOM 858 N N . ILE A 1 116 ? -14.210 -8.389 -14.933 1.00 82.50 116 ILE A N 1
ATOM 859 C CA . ILE A 1 116 ? -14.758 -7.097 -15.356 1.00 82.50 116 ILE A CA 1
ATOM 860 C C . ILE A 1 116 ? -14.906 -7.105 -16.878 1.00 82.50 116 ILE A C 1
ATOM 862 O O . ILE A 1 116 ? -13.933 -7.321 -17.602 1.00 82.50 116 ILE A O 1
ATOM 866 N N . TRP A 1 117 ? -16.127 -6.875 -17.351 1.00 81.12 117 TRP A N 1
ATOM 867 C CA . TRP A 1 117 ? -16.455 -6.781 -18.770 1.00 81.12 117 TRP A CA 1
ATOM 868 C C . TRP A 1 117 ? -16.724 -5.316 -19.120 1.00 81.12 117 TRP A C 1
ATOM 870 O O . TRP A 1 117 ? -17.546 -4.681 -18.465 1.00 81.12 117 TRP A O 1
ATOM 880 N N . MET A 1 118 ? -16.027 -4.775 -20.125 1.00 81.19 118 MET A N 1
ATOM 881 C CA . MET A 1 118 ? -16.065 -3.336 -20.448 1.00 81.19 118 MET A CA 1
ATOM 882 C C . MET A 1 118 ? -17.441 -2.853 -20.926 1.00 81.19 118 MET A C 1
ATOM 884 O O . MET A 1 118 ? -17.804 -1.699 -20.735 1.00 81.19 118 MET A O 1
ATOM 888 N N . ASP A 1 119 ? -18.211 -3.741 -21.546 1.00 83.44 119 ASP A N 1
ATOM 889 C CA . ASP A 1 119 ? -19.579 -3.513 -22.013 1.00 83.44 119 ASP A CA 1
ATOM 890 C C . ASP A 1 119 ? -20.622 -3.548 -20.886 1.00 83.44 119 ASP A C 1
ATOM 892 O O . ASP A 1 119 ? -21.738 -3.068 -21.070 1.00 83.44 119 ASP A O 1
ATOM 896 N N . ALA A 1 120 ? -20.263 -4.095 -19.723 1.00 80.50 120 ALA A N 1
ATOM 897 C CA . ALA A 1 120 ? -21.117 -4.180 -18.542 1.00 80.50 120 ALA A CA 1
ATOM 898 C C . ALA A 1 120 ? -20.784 -3.123 -17.472 1.00 80.50 120 ALA A C 1
ATOM 900 O O . ALA A 1 120 ? -21.274 -3.249 -16.350 1.00 80.50 120 ALA A O 1
ATOM 901 N N . LEU A 1 121 ? -19.940 -2.137 -17.802 1.00 82.25 121 LEU A N 1
ATOM 902 C CA . LEU A 1 121 ? -19.574 -1.039 -16.908 1.00 82.25 121 LEU A CA 1
ATOM 903 C C . LEU A 1 121 ? -20.694 -0.002 -16.809 1.00 82.25 121 LEU A C 1
ATOM 905 O O . LEU A 1 121 ? -21.248 0.440 -17.826 1.00 82.25 121 LEU A O 1
ATOM 909 N N . ASP A 1 122 ? -20.964 0.423 -15.580 1.00 86.69 122 ASP A N 1
ATOM 910 C CA . ASP A 1 122 ? -21.877 1.529 -15.303 1.00 86.69 122 ASP A CA 1
ATOM 911 C C . ASP A 1 122 ? -21.251 2.876 -15.730 1.00 86.69 122 ASP A C 1
ATOM 913 O O . ASP A 1 122 ? -20.038 2.983 -15.911 1.00 86.69 122 ASP A O 1
ATOM 917 N N . GLU A 1 123 ? -22.066 3.923 -15.914 1.00 87.25 123 GLU A N 1
ATOM 918 C CA . GLU A 1 123 ? -21.591 5.245 -16.380 1.00 87.25 123 GLU A CA 1
ATOM 919 C C . GLU A 1 123 ? -20.443 5.793 -15.522 1.00 87.25 123 GLU A C 1
ATOM 921 O O . GLU A 1 123 ? -19.379 6.129 -16.040 1.00 87.25 123 GLU A O 1
ATOM 926 N N . ASP A 1 124 ? -20.635 5.778 -14.203 1.00 85.50 124 ASP A N 1
ATOM 927 C CA . ASP A 1 124 ? -19.659 6.250 -13.222 1.00 85.50 124 ASP A CA 1
ATOM 928 C C . ASP A 1 124 ? -18.326 5.482 -13.316 1.00 85.50 124 ASP A C 1
ATOM 930 O O . ASP A 1 124 ? -17.250 6.044 -13.111 1.00 85.50 124 ASP A O 1
ATOM 934 N N . GLU A 1 125 ? -18.376 4.184 -13.634 1.00 84.56 125 GLU A N 1
ATOM 935 C CA . GLU A 1 125 ? -17.183 3.345 -13.767 1.00 84.56 125 GLU A CA 1
ATOM 936 C C . GLU A 1 125 ? -16.413 3.662 -15.052 1.00 84.56 125 GLU A C 1
ATOM 938 O O . GLU A 1 125 ? -15.181 3.636 -15.053 1.00 84.56 125 GLU A O 1
ATOM 943 N N . ARG A 1 126 ? -17.120 4.003 -16.136 1.00 86.38 126 ARG A N 1
ATOM 944 C CA . ARG A 1 126 ? -16.491 4.444 -17.389 1.00 86.38 126 ARG A CA 1
ATOM 945 C C . ARG A 1 126 ? -15.823 5.801 -17.222 1.00 86.38 126 ARG A C 1
ATOM 947 O O . ARG A 1 126 ? -14.663 5.944 -17.596 1.00 86.38 126 ARG A O 1
ATOM 954 N N . GLU A 1 127 ? -16.503 6.754 -16.584 1.00 89.62 127 GLU A N 1
ATOM 955 C CA . GLU A 1 127 ? -15.907 8.056 -16.261 1.00 89.62 127 GLU A CA 1
ATOM 956 C C . GLU A 1 127 ? -14.665 7.907 -15.372 1.00 89.62 127 GLU A C 1
ATOM 958 O O . GLU A 1 127 ? -13.676 8.620 -15.552 1.00 89.62 127 GLU A O 1
ATOM 963 N N . LEU A 1 128 ? -14.690 6.966 -14.423 1.00 88.19 128 LEU A N 1
ATOM 964 C CA . LEU A 1 128 ? -13.545 6.688 -13.563 1.00 88.19 128 LEU A CA 1
ATOM 965 C C . LEU A 1 128 ? -12.346 6.158 -14.360 1.00 88.19 128 LEU A C 1
ATOM 967 O O . LEU A 1 128 ? -11.222 6.577 -14.094 1.00 88.19 128 LEU A O 1
ATOM 971 N N . ILE A 1 129 ? -12.564 5.260 -15.325 1.00 86.44 129 ILE A N 1
ATOM 972 C CA . ILE A 1 129 ? -11.491 4.737 -16.186 1.00 86.44 129 ILE A CA 1
ATOM 973 C C . ILE A 1 129 ? -10.832 5.867 -16.974 1.00 86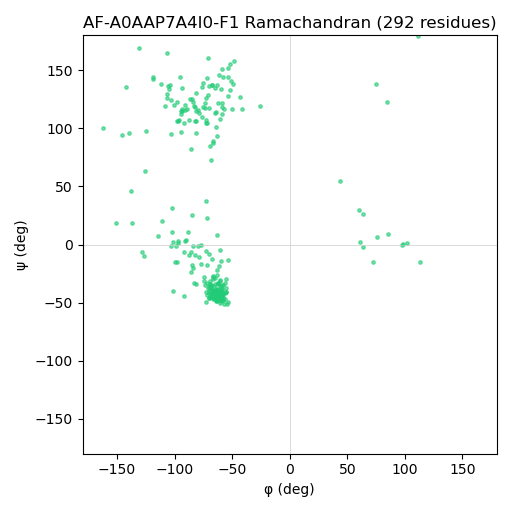.44 129 ILE A C 1
ATOM 975 O O . ILE A 1 129 ? -9.605 5.929 -17.016 1.00 86.44 129 ILE A O 1
ATOM 979 N N . ASP A 1 130 ? -11.626 6.783 -17.526 1.00 86.31 130 ASP A N 1
ATOM 980 C CA . ASP A 1 130 ? -11.114 7.903 -18.321 1.00 86.31 130 ASP A CA 1
ATOM 981 C C . ASP A 1 130 ? -10.301 8.906 -17.483 1.00 86.31 130 ASP A C 1
ATOM 983 O O . ASP A 1 130 ? -9.410 9.582 -17.999 1.00 86.31 130 ASP A O 1
ATOM 987 N N . GLN A 1 131 ? -10.581 9.003 -16.180 1.00 87.44 131 GLN A N 1
ATOM 988 C CA . GLN A 1 131 ? -9.848 9.870 -15.252 1.00 87.44 131 GLN A CA 1
ATOM 989 C C . GLN A 1 131 ? -8.558 9.242 -14.708 1.00 87.44 131 GLN A C 1
ATOM 991 O O . GLN A 1 131 ? -7.701 9.965 -14.190 1.00 87.44 131 GLN A O 1
ATOM 996 N N . ILE A 1 132 ? -8.413 7.915 -14.763 1.00 86.25 132 ILE A N 1
ATOM 997 C CA . ILE A 1 132 ? -7.242 7.227 -14.216 1.00 86.25 132 ILE A CA 1
ATOM 998 C C . ILE A 1 132 ? -6.047 7.420 -15.150 1.00 86.25 132 ILE A C 1
ATOM 1000 O O . ILE A 1 132 ? -6.016 6.926 -16.274 1.00 86.25 132 ILE A O 1
ATOM 1004 N N . ASP A 1 133 ? -5.003 8.063 -14.631 1.00 87.44 133 ASP A N 1
ATOM 1005 C CA . ASP A 1 133 ? -3.715 8.102 -15.309 1.00 87.44 133 ASP A CA 1
ATOM 1006 C C . ASP A 1 133 ? -3.019 6.734 -15.209 1.00 87.44 133 ASP A C 1
ATOM 1008 O O . ASP A 1 133 ? -2.839 6.163 -14.124 1.00 87.44 133 ASP A O 1
ATOM 1012 N N . THR A 1 134 ? -2.634 6.190 -16.359 1.00 87.44 134 THR A N 1
ATOM 1013 C CA . THR A 1 134 ? -1.898 4.926 -16.469 1.00 87.44 134 THR A CA 1
ATOM 1014 C C . THR A 1 134 ? -0.384 5.096 -16.377 1.00 87.44 134 THR A C 1
ATOM 1016 O O . THR A 1 134 ? 0.322 4.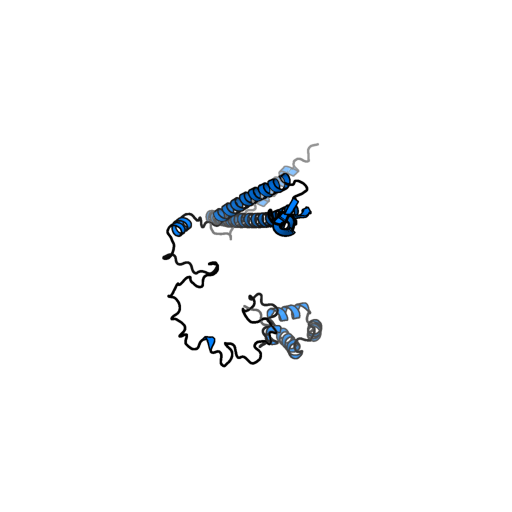092 -16.297 1.00 87.44 134 THR A O 1
ATOM 1019 N N . ASP A 1 135 ? 0.128 6.331 -16.394 1.00 90.94 135 ASP A N 1
ATOM 1020 C CA . ASP A 1 135 ? 1.561 6.589 -16.286 1.00 90.94 135 ASP A CA 1
ATOM 1021 C C . ASP A 1 135 ? 2.117 6.099 -14.929 1.00 90.94 135 ASP A C 1
ATOM 1023 O O . ASP A 1 135 ? 1.676 6.560 -13.866 1.00 90.94 135 ASP A O 1
ATOM 1027 N N . PRO A 1 136 ? 3.110 5.185 -14.916 1.00 89.00 136 PRO A N 1
ATOM 1028 C CA . PRO A 1 136 ? 3.673 4.652 -13.678 1.00 89.00 136 PRO A CA 1
ATOM 1029 C C . PRO A 1 136 ? 4.243 5.727 -12.744 1.00 89.00 136 PRO A C 1
ATOM 1031 O O . PRO A 1 136 ? 4.138 5.598 -11.518 1.00 89.00 136 PRO A O 1
ATOM 1034 N N . LEU A 1 137 ? 4.839 6.796 -13.286 1.00 90.62 137 LEU A N 1
ATOM 1035 C CA . LEU A 1 137 ? 5.375 7.888 -12.470 1.00 90.62 137 LEU A CA 1
ATOM 1036 C C . LEU A 1 137 ? 4.250 8.700 -11.823 1.00 90.62 137 LEU A C 1
ATOM 1038 O O . LEU A 1 137 ? 4.309 8.956 -10.613 1.00 90.62 137 LEU A O 1
ATOM 1042 N N . ALA A 1 138 ? 3.220 9.066 -12.588 1.00 90.31 138 ALA A N 1
ATOM 1043 C CA . ALA A 1 138 ? 2.031 9.738 -12.075 1.00 90.31 138 ALA A CA 1
ATOM 1044 C C . ALA A 1 138 ? 1.326 8.915 -10.985 1.00 90.31 138 ALA A C 1
ATOM 1046 O O . ALA A 1 138 ? 1.087 9.432 -9.889 1.00 90.31 138 ALA A O 1
ATOM 1047 N N . GLN A 1 139 ? 1.104 7.615 -11.210 1.00 91.69 139 GLN A N 1
ATOM 1048 C CA . GLN A 1 139 ? 0.509 6.712 -10.216 1.00 91.69 139 GLN A CA 1
ATOM 1049 C C . GLN A 1 139 ? 1.340 6.632 -8.935 1.00 91.69 139 GLN A C 1
ATOM 1051 O O . GLN A 1 139 ? 0.811 6.659 -7.818 1.00 91.69 139 GLN A O 1
ATOM 1056 N N . THR A 1 140 ? 2.666 6.579 -9.072 1.00 91.31 140 THR A N 1
ATOM 1057 C CA . THR A 1 140 ? 3.560 6.546 -7.914 1.00 91.31 140 THR A CA 1
ATOM 1058 C C . THR A 1 140 ? 3.487 7.855 -7.129 1.00 91.31 140 THR A C 1
ATOM 1060 O O . THR A 1 140 ? 3.386 7.825 -5.901 1.00 91.31 140 THR A O 1
ATOM 1063 N N . ASN A 1 141 ? 3.458 9.004 -7.806 1.00 90.75 141 ASN A N 1
ATOM 1064 C CA . ASN A 1 141 ? 3.279 10.308 -7.164 1.00 90.75 141 ASN A CA 1
ATOM 1065 C C . ASN A 1 141 ? 1.940 10.408 -6.424 1.00 90.75 141 ASN A C 1
ATOM 1067 O O . ASN A 1 141 ? 1.907 10.817 -5.262 1.00 90.75 141 ASN A O 1
ATOM 1071 N N . GLU A 1 142 ? 0.850 9.988 -7.062 1.00 90.94 142 GLU A N 1
ATOM 1072 C CA . GLU A 1 142 ? -0.479 9.971 -6.455 1.00 90.94 142 GLU A CA 1
ATOM 1073 C C . GLU A 1 142 ? -0.514 9.057 -5.218 1.00 90.94 142 GLU A C 1
ATOM 1075 O O . GLU A 1 142 ? -1.074 9.416 -4.179 1.00 90.94 142 GLU A O 1
ATOM 1080 N N . SER A 1 143 ? 0.153 7.900 -5.280 1.00 89.62 143 SER A N 1
ATOM 1081 C CA . SER A 1 143 ? 0.272 6.992 -4.138 1.00 89.62 143 SER A CA 1
ATOM 1082 C C . SER A 1 143 ? 1.007 7.637 -2.956 1.00 89.62 143 SER A C 1
ATOM 1084 O O . SER A 1 143 ? 0.533 7.546 -1.821 1.00 89.62 143 SER A O 1
ATOM 1086 N N . ILE A 1 144 ? 2.106 8.359 -3.213 1.00 92.62 144 ILE A N 1
ATOM 1087 C CA . ILE A 1 144 ? 2.858 9.096 -2.189 1.00 92.62 144 ILE A CA 1
ATOM 1088 C C . ILE A 1 144 ? 1.953 10.151 -1.544 1.00 92.62 144 ILE A C 1
ATOM 1090 O O . ILE A 1 144 ? 1.858 10.198 -0.319 1.00 92.62 144 ILE A O 1
ATOM 1094 N N . LEU A 1 145 ? 1.217 10.931 -2.342 1.00 92.38 145 LEU A N 1
ATOM 1095 C CA . LEU A 1 145 ? 0.267 11.932 -1.840 1.00 92.38 145 LEU A CA 1
ATOM 1096 C C . LEU A 1 145 ? -0.840 11.306 -0.978 1.00 92.38 145 LEU A C 1
ATOM 1098 O O . LEU A 1 145 ? -1.164 11.815 0.099 1.00 92.38 145 LEU A O 1
ATOM 1102 N N . LYS A 1 146 ? -1.407 10.175 -1.412 1.00 90.00 146 LYS A N 1
ATOM 1103 C CA . LYS A 1 146 ? -2.408 9.422 -0.640 1.00 90.00 146 LYS A CA 1
ATOM 1104 C C . LYS A 1 146 ? -1.841 8.963 0.706 1.00 90.00 146 LYS A C 1
ATOM 1106 O O . LYS A 1 146 ? -2.544 9.049 1.718 1.00 90.00 146 LYS A O 1
ATOM 1111 N N . TYR A 1 147 ? -0.589 8.499 0.741 1.00 92.44 147 TYR A N 1
ATOM 1112 C CA . TYR A 1 147 ? 0.071 8.112 1.987 1.00 92.44 147 TYR A CA 1
ATOM 1113 C C . TYR A 1 147 ? 0.334 9.313 2.903 1.00 92.44 147 TYR A C 1
ATOM 1115 O O . TYR A 1 147 ? -0.028 9.234 4.072 1.00 92.44 147 TYR A O 1
ATOM 1123 N N . GLU A 1 148 ? 0.815 10.445 2.384 1.00 89.81 148 GLU A N 1
ATOM 1124 C CA . GLU A 1 148 ? 0.994 11.694 3.151 1.00 89.81 148 GLU A CA 1
ATOM 1125 C C . GLU A 1 148 ? -0.310 12.168 3.811 1.00 89.81 148 GLU A C 1
ATOM 1127 O O . GLU A 1 148 ? -0.371 12.485 5.003 1.00 89.81 148 GLU A O 1
ATOM 1132 N N . LEU A 1 149 ? -1.410 12.174 3.051 1.00 91.06 149 LEU A N 1
ATOM 1133 C CA . LEU A 1 149 ? -2.722 12.549 3.579 1.00 91.06 149 LEU A CA 1
ATOM 1134 C C . LEU A 1 149 ? -3.205 11.571 4.653 1.00 91.06 149 LEU A C 1
ATOM 1136 O O . LEU A 1 149 ? -3.818 11.988 5.642 1.00 91.06 149 LEU A O 1
ATOM 1140 N N . ARG A 1 150 ? -2.945 10.273 4.473 1.00 89.12 150 ARG A N 1
ATOM 1141 C CA . ARG A 1 150 ? -3.283 9.248 5.463 1.00 89.12 150 ARG A CA 1
ATOM 1142 C C . ARG A 1 150 ? -2.463 9.429 6.740 1.00 89.12 150 ARG A C 1
ATOM 1144 O O . ARG A 1 150 ? -3.071 9.443 7.808 1.00 89.12 150 ARG A O 1
ATOM 1151 N N . GLU A 1 151 ? -1.153 9.649 6.638 1.00 89.44 151 GLU A N 1
ATOM 1152 C CA . GLU A 1 151 ? -0.265 9.957 7.769 1.00 89.44 151 GLU A CA 1
ATOM 1153 C C . GLU A 1 151 ? -0.783 11.167 8.546 1.00 89.44 151 GLU A C 1
ATOM 1155 O O . GLU A 1 151 ? -1.037 11.074 9.746 1.00 89.44 151 GLU A O 1
ATOM 1160 N N . ARG A 1 152 ? -1.076 12.273 7.852 1.00 90.50 152 ARG A N 1
ATOM 1161 C CA . ARG A 1 152 ? -1.632 13.478 8.479 1.00 90.50 152 ARG A CA 1
ATOM 1162 C C . ARG A 1 152 ? -2.949 13.202 9.206 1.00 90.50 152 ARG A C 1
ATOM 1164 O O . ARG A 1 152 ? -3.138 13.658 10.333 1.00 90.50 152 ARG A O 1
ATOM 1171 N N . ARG A 1 153 ? -3.876 12.461 8.589 1.00 88.38 153 ARG A N 1
ATOM 1172 C CA . ARG A 1 153 ? -5.162 12.101 9.217 1.00 88.38 153 ARG A CA 1
ATOM 1173 C C . ARG A 1 153 ? -4.963 11.226 10.453 1.00 88.38 153 ARG A C 1
ATOM 1175 O O . ARG A 1 153 ? -5.677 11.411 11.436 1.00 88.38 153 ARG A O 1
ATOM 1182 N N . MET A 1 154 ? -4.020 10.290 10.412 1.00 87.12 154 MET A N 1
ATOM 1183 C CA . MET A 1 154 ? -3.700 9.412 11.539 1.00 87.12 154 MET A CA 1
ATOM 1184 C C . MET A 1 154 ? -3.050 10.186 12.683 1.00 87.12 154 MET A C 1
ATOM 1186 O O . MET A 1 154 ? -3.514 10.074 13.811 1.00 87.12 154 MET A O 1
ATOM 1190 N N . LEU A 1 155 ? -2.091 11.065 12.391 1.00 90.19 155 LEU A N 1
ATOM 1191 C CA . LEU A 1 155 ? -1.476 11.951 13.382 1.00 90.19 155 LEU A CA 1
ATOM 1192 C C . LEU A 1 155 ? -2.498 12.882 14.044 1.00 90.19 155 LEU A C 1
ATOM 1194 O O . LEU A 1 155 ? -2.467 13.076 15.254 1.00 90.19 155 LEU A O 1
ATOM 1198 N N . LEU A 1 156 ? -3.453 13.424 13.282 1.00 89.38 156 LEU A N 1
ATOM 1199 C CA . LEU A 1 156 ? -4.544 14.223 13.849 1.00 89.38 156 LEU A CA 1
ATOM 1200 C C . LEU A 1 156 ? -5.473 13.397 14.750 1.00 89.38 156 LEU A C 1
ATOM 1202 O O . LEU A 1 156 ? -5.956 13.918 15.755 1.00 89.38 156 LEU A O 1
ATOM 1206 N N . ARG A 1 157 ? -5.729 12.125 14.411 1.00 85.25 157 ARG A N 1
ATOM 1207 C CA . ARG A 1 157 ? -6.494 11.207 15.271 1.00 85.25 157 ARG A CA 1
ATOM 1208 C C . ARG A 1 157 ? -5.737 10.904 16.557 1.00 85.25 157 ARG A C 1
ATOM 1210 O O . ARG A 1 157 ? -6.334 11.044 17.615 1.00 85.25 157 ARG A O 1
ATOM 1217 N N . ILE A 1 158 ? -4.444 10.590 16.468 1.00 87.62 158 ILE A N 1
ATOM 1218 C CA . ILE A 1 158 ? -3.573 10.380 17.632 1.00 87.62 158 ILE A CA 1
ATOM 1219 C C . ILE A 1 158 ? -3.584 11.631 18.514 1.00 87.62 158 ILE A C 1
ATOM 1221 O O . ILE A 1 158 ? -3.940 11.540 19.679 1.00 87.62 158 ILE A O 1
ATOM 1225 N N . LYS A 1 159 ? -3.344 12.822 17.948 1.00 88.69 159 LYS A N 1
ATOM 1226 C CA . LYS A 1 159 ? -3.405 14.094 18.687 1.00 88.69 159 LYS A CA 1
ATOM 1227 C C . LYS A 1 159 ? -4.754 14.305 19.381 1.00 88.69 159 LYS A C 1
ATOM 1229 O O . LYS A 1 159 ? -4.793 14.786 20.506 1.00 88.69 159 LYS A O 1
ATOM 1234 N N . ARG A 1 160 ? -5.868 13.962 18.726 1.00 86.44 160 ARG A N 1
ATOM 1235 C CA . ARG A 1 160 ? -7.205 14.067 19.330 1.00 86.44 160 ARG A CA 1
ATOM 1236 C C . ARG A 1 160 ? -7.386 13.089 20.489 1.00 86.44 160 ARG A C 1
ATOM 1238 O O . ARG A 1 160 ? -7.929 13.499 21.505 1.00 86.44 160 ARG A O 1
ATOM 1245 N N . LEU A 1 161 ? -6.938 11.843 20.341 1.00 83.50 161 LEU A N 1
ATOM 1246 C CA . LEU A 1 161 ? -7.002 10.830 21.398 1.00 83.50 161 LEU A CA 1
ATOM 1247 C C . LEU A 1 161 ? -6.100 11.200 22.581 1.00 83.50 161 LEU A C 1
ATOM 1249 O O . LEU A 1 161 ? -6.532 11.101 23.719 1.00 83.50 161 LEU A O 1
ATOM 1253 N N . MET A 1 162 ? -4.903 11.728 22.315 1.00 80.94 162 MET A N 1
ATOM 1254 C CA . MET A 1 162 ? -3.989 12.235 23.343 1.00 80.94 162 MET A CA 1
ATOM 1255 C C . MET A 1 162 ? -4.566 13.445 24.089 1.00 80.94 162 MET A C 1
ATOM 1257 O O . MET A 1 162 ? -4.465 13.520 25.305 1.00 80.94 162 MET A O 1
ATOM 1261 N N . ASN A 1 163 ? -5.197 14.385 23.379 1.00 83.56 163 ASN A N 1
ATOM 1262 C CA . ASN A 1 163 ? -5.814 15.562 24.000 1.00 83.56 163 ASN A CA 1
ATOM 1263 C C . ASN A 1 163 ? -7.127 15.235 24.732 1.00 83.56 163 ASN A C 1
ATOM 1265 O O . ASN A 1 163 ? -7.512 15.958 25.645 1.00 83.56 163 ASN A O 1
ATOM 1269 N N . GLY A 1 164 ? -7.842 14.198 24.287 1.00 70.38 164 GLY A N 1
ATOM 1270 C CA . GLY A 1 164 ? -9.071 13.698 24.908 1.00 70.38 164 GLY A CA 1
ATOM 1271 C C . GLY A 1 164 ? -8.821 12.734 26.066 1.00 70.38 164 GLY A C 1
ATOM 1272 O O . GLY A 1 164 ? -9.784 12.286 26.686 1.00 70.38 164 GLY A O 1
ATOM 1273 N N . LEU A 1 165 ? -7.552 12.432 26.360 1.00 63.12 165 LEU A N 1
ATOM 1274 C CA . LEU A 1 165 ? -7.134 11.589 27.467 1.00 63.12 165 LEU A CA 1
ATOM 1275 C C . LEU A 1 165 ? -7.412 12.327 28.787 1.00 63.12 165 LEU A C 1
ATOM 1277 O O . LEU A 1 165 ? -6.573 13.028 29.342 1.00 63.12 165 LEU A O 1
ATOM 1281 N N . THR A 1 166 ? -8.641 12.202 29.272 1.00 57.47 166 THR A N 1
ATOM 1282 C CA . THR A 1 166 ? -8.929 12.347 30.698 1.00 57.47 166 THR A CA 1
ATOM 1283 C C . THR A 1 166 ? -8.583 11.003 31.326 1.00 57.47 166 THR A C 1
ATOM 1285 O O . THR A 1 166 ? -8.985 9.973 30.796 1.00 57.47 166 THR A O 1
ATOM 1288 N N . GLU A 1 167 ? -7.799 10.992 32.409 1.00 53.28 167 GLU A N 1
ATOM 1289 C CA . GLU A 1 167 ? -7.174 9.779 32.984 1.00 53.28 167 GLU A CA 1
ATOM 1290 C C . GLU A 1 167 ? -8.151 8.630 33.300 1.00 53.28 167 GLU A C 1
ATOM 1292 O O . GLU A 1 167 ? -7.717 7.511 33.547 1.00 53.28 167 GLU A O 1
ATOM 1297 N N . LYS A 1 168 ? -9.467 8.875 33.297 1.00 55.44 168 LYS A N 1
ATOM 1298 C CA . LYS A 1 168 ? -10.487 7.901 33.684 1.00 55.44 168 LYS A CA 1
ATOM 1299 C C . LYS A 1 168 ? -11.704 7.963 32.764 1.00 55.44 168 LYS A C 1
ATOM 1301 O O . LYS A 1 168 ? -12.628 8.743 32.998 1.00 55.44 168 LYS A O 1
ATOM 1306 N N . GLU A 1 169 ? -11.757 7.096 31.754 1.00 54.78 169 GLU A N 1
ATOM 1307 C CA . GLU A 1 169 ? -13.023 6.768 31.091 1.00 54.78 169 GLU A CA 1
ATOM 1308 C C . GLU A 1 169 ? -13.825 5.825 32.003 1.00 54.78 169 GLU A C 1
ATOM 1310 O O . GLU A 1 169 ? -13.463 4.668 32.222 1.00 54.78 169 GLU A O 1
ATOM 1315 N N . ARG A 1 170 ? -14.920 6.334 32.578 1.00 55.81 170 ARG A N 1
ATOM 1316 C CA . ARG A 1 170 ? -15.824 5.550 33.430 1.00 55.81 170 ARG A CA 1
ATOM 1317 C C . ARG A 1 170 ? -16.895 4.894 32.576 1.00 55.81 170 ARG A C 1
ATOM 1319 O O . ARG A 1 170 ? -17.731 5.588 31.997 1.00 55.81 170 ARG A O 1
ATOM 1326 N N . ARG A 1 171 ? -16.925 3.562 32.541 1.00 58.38 171 ARG A N 1
ATOM 1327 C CA . ARG A 1 171 ? -18.064 2.830 31.987 1.00 58.38 171 ARG A CA 1
ATOM 1328 C C . ARG A 1 171 ? -19.013 2.478 33.126 1.00 58.38 171 ARG A C 1
ATOM 1330 O O . ARG A 1 171 ? -18.670 1.703 34.009 1.00 58.38 171 ARG A O 1
ATOM 1337 N N . VAL A 1 172 ? -20.213 3.051 33.093 1.00 61.97 172 VAL A N 1
ATOM 1338 C CA . VAL A 1 172 ? -21.282 2.703 34.035 1.00 61.97 172 VAL A CA 1
ATOM 1339 C C . VAL A 1 172 ? -22.142 1.620 33.398 1.00 61.97 172 VAL A C 1
ATOM 1341 O O . VAL A 1 172 ? -22.779 1.856 32.368 1.00 61.97 172 VAL A O 1
ATOM 1344 N N . LEU A 1 173 ? -22.138 0.425 33.986 1.00 69.44 173 LEU A N 1
ATOM 1345 C CA . LEU A 1 173 ? -23.070 -0.637 33.624 1.00 69.44 173 LEU A CA 1
ATOM 1346 C C . LEU A 1 173 ? -24.357 -0.452 34.431 1.00 69.44 173 LEU A C 1
ATOM 1348 O O . LEU A 1 173 ? -24.338 -0.350 35.658 1.00 69.44 173 LEU A O 1
ATOM 1352 N N . TYR A 1 174 ? -25.476 -0.382 33.716 1.00 71.00 174 TYR A N 1
ATOM 1353 C CA . TYR A 1 174 ? -26.801 -0.373 34.315 1.00 71.00 174 TYR A CA 1
ATOM 1354 C C . TYR A 1 174 ? -27.459 -1.722 34.060 1.00 71.00 174 TYR A C 1
ATOM 1356 O O . TYR A 1 174 ? -27.537 -2.169 32.915 1.00 71.00 174 TYR A O 1
ATOM 1364 N N . GLU A 1 175 ? -27.979 -2.339 35.112 1.00 74.25 175 GLU A N 1
ATOM 1365 C CA . GLU A 1 175 ? -28.741 -3.577 35.017 1.00 74.25 175 GLU A CA 1
ATOM 1366 C C . GLU A 1 175 ? -30.160 -3.362 35.538 1.00 74.25 175 GLU A C 1
ATOM 1368 O O . GLU A 1 175 ? -30.395 -2.639 36.508 1.00 74.25 175 GLU A O 1
ATOM 1373 N N . LEU A 1 176 ? -31.131 -4.004 34.887 1.00 74.56 176 LEU A N 1
ATOM 1374 C CA . LEU A 1 176 ? -32.509 -4.037 35.364 1.00 74.56 176 LEU A CA 1
ATOM 1375 C C . LEU A 1 176 ? -32.582 -4.954 36.587 1.00 74.56 176 LEU A C 1
ATOM 1377 O O . LEU A 1 176 ? -32.510 -6.176 36.456 1.00 74.56 176 LEU A O 1
ATOM 1381 N N . LYS A 1 177 ? -32.749 -4.371 37.776 1.00 71.50 177 LYS A N 1
ATOM 1382 C CA . LYS A 1 177 ? -32.984 -5.121 39.012 1.00 71.50 177 LYS A CA 1
ATOM 1383 C C . LYS A 1 177 ? -34.446 -5.011 39.426 1.00 71.50 177 LYS A C 1
ATOM 1385 O O . LYS A 1 177 ? -35.044 -3.939 39.431 1.00 71.50 177 LYS A O 1
ATOM 1390 N N . THR A 1 178 ? -35.030 -6.150 39.787 1.00 72.12 178 THR A N 1
ATOM 1391 C CA . THR A 1 178 ? -36.368 -6.220 40.381 1.00 72.12 178 THR A CA 1
ATOM 1392 C C . THR A 1 178 ? -36.268 -5.902 41.869 1.00 72.12 178 THR A C 1
ATOM 1394 O O . THR A 1 178 ? -35.793 -6.734 42.646 1.00 72.12 178 THR A O 1
ATOM 1397 N N . ILE A 1 179 ? -36.719 -4.719 42.270 1.00 72.06 179 ILE A N 1
ATOM 1398 C CA . ILE A 1 179 ? -36.823 -4.324 43.676 1.00 72.06 179 ILE A CA 1
ATOM 1399 C C . ILE A 1 179 ? -38.246 -4.644 44.146 1.00 72.06 179 ILE A C 1
ATOM 1401 O O . ILE A 1 179 ? -39.226 -4.408 43.434 1.00 72.06 179 ILE A O 1
ATOM 1405 N N . LYS A 1 180 ? -38.361 -5.250 45.329 1.00 71.31 180 LYS A N 1
ATOM 1406 C CA . LYS A 1 180 ? -39.645 -5.534 45.976 1.00 71.31 180 LYS A CA 1
ATOM 1407 C C . LYS A 1 180 ? -39.941 -4.412 46.956 1.00 71.31 180 LYS A C 1
ATOM 1409 O O . LYS A 1 180 ? -39.330 -4.375 48.019 1.00 71.31 180 LYS A O 1
ATOM 1414 N N . ASP A 1 181 ? -40.894 -3.560 46.613 1.00 65.06 181 ASP A N 1
ATOM 1415 C CA . ASP A 1 181 ? -41.398 -2.558 47.539 1.00 65.06 181 ASP A CA 1
ATOM 1416 C C . ASP A 1 181 ? -42.646 -3.064 48.246 1.00 65.06 181 ASP A C 1
ATOM 1418 O O . ASP A 1 181 ? -43.473 -3.783 47.682 1.00 65.06 181 ASP A O 1
ATOM 1422 N N . VAL A 1 182 ? -42.773 -2.697 49.514 1.00 62.91 182 VAL A N 1
ATOM 1423 C CA . VAL A 1 182 ? -43.916 -3.062 50.345 1.00 62.91 182 VAL A CA 1
ATOM 1424 C C . VAL A 1 182 ? -44.871 -1.877 50.338 1.00 62.91 182 VAL A C 1
ATOM 1426 O O . VAL A 1 182 ? -44.592 -0.861 50.968 1.00 62.91 182 VAL A O 1
ATOM 1429 N N . MET A 1 183 ? -45.993 -1.998 49.626 1.00 60.81 183 MET A N 1
ATOM 1430 C CA . MET A 1 183 ? -47.053 -0.992 49.668 1.00 60.81 183 MET A CA 1
ATOM 1431 C C . MET A 1 183 ? -48.131 -1.469 50.642 1.00 60.81 183 MET A C 1
ATOM 1433 O O . MET A 1 183 ? -48.668 -2.574 50.520 1.00 60.81 183 MET A O 1
ATOM 1437 N N . THR A 1 184 ? -48.423 -0.659 51.655 1.00 61.62 184 THR A N 1
ATOM 1438 C CA . THR A 1 184 ? -49.509 -0.924 52.601 1.00 61.62 184 THR A CA 1
ATOM 1439 C C . THR A 1 184 ? -50.816 -0.462 51.976 1.00 61.62 184 THR A C 1
ATOM 1441 O O . THR A 1 184 ? -51.060 0.738 51.858 1.00 61.62 184 THR A O 1
ATOM 1444 N N . VAL A 1 185 ? -51.649 -1.412 51.551 1.00 64.81 185 VAL A N 1
ATOM 1445 C CA . VAL A 1 185 ? -52.993 -1.115 51.048 1.00 64.81 185 VAL A CA 1
ATOM 1446 C C . VAL A 1 185 ? -53.957 -1.241 52.222 1.00 64.81 185 VAL A C 1
ATOM 1448 O O . VAL A 1 185 ? -54.084 -2.306 52.835 1.00 64.81 185 VAL A O 1
ATOM 1451 N N . HIS A 1 186 ? -54.594 -0.128 52.574 1.00 59.31 186 HIS A N 1
ATOM 1452 C CA . HIS A 1 186 ? -55.617 -0.090 53.609 1.00 59.31 186 HIS A CA 1
ATOM 1453 C C . HIS A 1 186 ? -56.967 -0.466 52.995 1.00 59.31 186 HIS A C 1
ATOM 1455 O O . HIS A 1 186 ? -57.395 0.134 52.015 1.00 59.31 186 HIS A O 1
ATOM 1461 N N . ASP A 1 187 ? -57.623 -1.475 53.563 1.00 61.69 187 ASP A N 1
ATOM 1462 C CA . ASP A 1 187 ? -58.971 -1.886 53.173 1.00 61.69 187 ASP A CA 1
ATOM 1463 C C . ASP A 1 187 ? -59.981 -1.129 54.054 1.00 61.69 187 ASP A C 1
ATOM 1465 O O . ASP A 1 187 ? -60.119 -1.422 55.248 1.00 61.69 187 ASP A O 1
ATOM 1469 N N . GLU A 1 188 ? -60.650 -0.115 53.490 1.00 61.28 188 GLU A N 1
ATOM 1470 C CA . GLU A 1 188 ? -61.517 0.834 54.219 1.00 61.28 188 GLU A CA 1
ATOM 1471 C C . GLU A 1 188 ? -62.698 0.160 54.944 1.00 61.28 188 GLU A C 1
ATOM 1473 O O . GLU A 1 188 ? -63.315 0.758 55.824 1.00 61.28 188 GLU A O 1
ATOM 1478 N N . ARG A 1 189 ? -63.000 -1.107 54.631 1.00 60.16 189 ARG A N 1
ATOM 1479 C CA . ARG A 1 189 ? -64.134 -1.848 55.203 1.00 60.16 189 ARG A CA 1
ATOM 1480 C C . ARG A 1 189 ? -63.777 -2.775 56.372 1.00 60.16 189 ARG A C 1
ATOM 1482 O O . ARG A 1 189 ? -64.679 -3.223 57.072 1.00 60.16 189 ARG A O 1
ATOM 1489 N N . SER A 1 190 ? -62.494 -3.076 56.591 1.00 56.34 190 SER A N 1
ATOM 1490 C CA . SER A 1 190 ? -62.051 -4.104 57.554 1.00 56.34 190 SER A CA 1
ATOM 1491 C C . SER A 1 190 ? -60.985 -3.625 58.548 1.00 56.34 190 SER A C 1
ATOM 1493 O O . SER A 1 190 ? -60.616 -4.391 59.437 1.00 56.34 190 SER A O 1
ATOM 1495 N N . GLY A 1 191 ? -60.443 -2.410 58.408 1.00 59.16 191 GLY A N 1
ATOM 1496 C CA . GLY A 1 191 ? -59.439 -1.847 59.329 1.00 59.16 191 GLY A CA 1
ATOM 1497 C C . GLY A 1 191 ? -58.096 -2.597 59.393 1.00 59.16 191 GLY A C 1
ATOM 1498 O O . GLY A 1 191 ? -57.181 -2.164 60.088 1.00 59.16 191 GLY A O 1
ATOM 1499 N N . SER A 1 192 ? -57.941 -3.707 58.669 1.00 56.78 192 SER A N 1
ATOM 1500 C CA . SER A 1 192 ? -56.713 -4.495 58.616 1.00 56.78 192 SER A CA 1
ATOM 1501 C C . SER A 1 192 ? -55.826 -4.016 57.469 1.00 56.78 192 SER A C 1
ATOM 1503 O O . SER A 1 192 ? -56.227 -4.090 56.306 1.00 56.78 192 SER A O 1
ATOM 1505 N N . ALA A 1 193 ? -54.610 -3.567 57.778 1.00 58.28 193 ALA A N 1
ATOM 1506 C CA . ALA A 1 193 ? -53.597 -3.293 56.766 1.00 58.28 193 ALA A CA 1
ATOM 1507 C C . ALA A 1 193 ? -53.044 -4.620 56.223 1.00 58.28 193 ALA A C 1
ATOM 1509 O O . ALA A 1 193 ? -52.516 -5.432 56.986 1.00 58.28 193 ALA A O 1
ATOM 1510 N N . LYS A 1 194 ? -53.153 -4.846 54.910 1.00 64.31 194 LYS A N 1
ATOM 1511 C CA . LYS A 1 194 ? -52.473 -5.959 54.235 1.00 64.31 194 LYS A CA 1
ATOM 1512 C C . LYS A 1 194 ? -51.261 -5.404 53.496 1.00 64.31 194 LYS A C 1
ATOM 1514 O O . LYS A 1 194 ? -51.374 -4.479 52.693 1.00 64.31 194 LYS A O 1
ATOM 1519 N N . THR A 1 195 ? -50.089 -5.956 53.787 1.00 65.31 195 THR A N 1
ATOM 1520 C CA . THR A 1 195 ? -48.851 -5.640 53.075 1.00 65.31 195 THR A CA 1
ATOM 1521 C C . THR A 1 195 ? -48.813 -6.445 51.783 1.00 65.31 195 THR A C 1
ATOM 1523 O O . THR A 1 195 ? -48.771 -7.675 51.807 1.00 65.31 195 THR A O 1
ATOM 1526 N N . VAL A 1 196 ? -48.853 -5.757 50.641 1.00 72.19 196 VAL A N 1
ATOM 1527 C CA . VAL A 1 196 ? -48.728 -6.401 49.330 1.00 72.19 196 VAL A CA 1
ATOM 1528 C C . VAL A 1 196 ? -47.361 -6.031 48.751 1.00 72.19 196 VAL A C 1
ATOM 1530 O O . VAL A 1 196 ? -47.086 -4.843 48.566 1.00 72.19 196 VAL A O 1
ATOM 1533 N N . PRO A 1 197 ? -46.476 -7.011 48.488 1.00 67.19 197 PRO A N 1
ATOM 1534 C CA . PRO A 1 197 ? -45.212 -6.737 47.824 1.00 67.19 197 PRO A CA 1
ATOM 1535 C C . PRO A 1 197 ? -45.472 -6.451 46.341 1.00 67.19 197 PRO A C 1
ATOM 1537 O O . PRO A 1 197 ? -45.944 -7.320 45.609 1.00 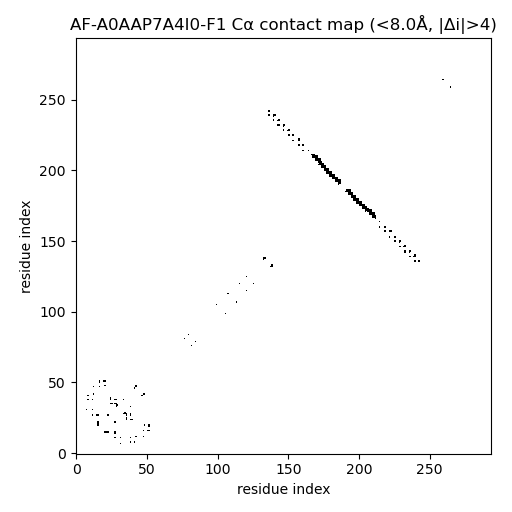67.19 197 PRO A O 1
ATOM 1540 N N . ILE A 1 198 ? -45.149 -5.239 45.898 1.00 72.81 198 ILE A N 1
ATOM 1541 C CA . ILE A 1 198 ? -45.187 -4.839 44.491 1.00 72.81 198 ILE A CA 1
ATOM 1542 C C . ILE A 1 198 ? -43.751 -4.884 43.971 1.00 72.81 198 ILE A C 1
ATOM 1544 O O . ILE A 1 198 ? -42.851 -4.223 44.487 1.00 72.81 198 ILE A O 1
ATOM 1548 N N . THR A 1 199 ? -43.515 -5.705 42.952 1.00 72.56 199 THR A N 1
ATOM 1549 C CA . THR A 1 199 ? -42.226 -5.760 42.258 1.00 72.56 199 THR A CA 1
ATOM 1550 C C . THR A 1 199 ? -42.169 -4.655 41.213 1.00 72.56 199 THR A C 1
ATOM 1552 O O . THR A 1 199 ? -42.958 -4.687 40.267 1.00 72.56 199 THR A O 1
ATOM 1555 N N . ARG A 1 200 ? -41.218 -3.725 41.335 1.00 73.94 200 ARG A N 1
ATOM 1556 C CA . ARG A 1 200 ? -40.875 -2.782 40.261 1.00 73.94 200 ARG A CA 1
ATOM 1557 C C . ARG A 1 200 ? -39.481 -3.079 39.723 1.00 73.94 200 ARG A C 1
ATOM 1559 O O . ARG A 1 200 ? -38.562 -3.406 40.471 1.00 73.94 200 ARG A O 1
ATOM 1566 N N . THR A 1 201 ? -39.340 -3.025 38.406 1.00 72.88 201 THR A N 1
ATOM 1567 C CA . THR A 1 201 ? -38.052 -3.156 37.720 1.00 72.88 201 THR A CA 1
ATOM 1568 C C . THR A 1 201 ? -37.455 -1.773 37.541 1.00 72.88 201 THR A C 1
ATOM 1570 O O . THR A 1 201 ? -38.025 -0.962 36.813 1.00 72.88 201 THR A O 1
ATOM 1573 N N . GLU A 1 202 ? -36.313 -1.513 38.168 1.00 74.62 202 GLU A N 1
ATOM 1574 C CA . GLU A 1 202 ? -35.565 -0.268 37.980 1.00 74.62 202 GLU A CA 1
ATOM 1575 C C . GLU A 1 202 ? -34.176 -0.557 37.408 1.00 74.62 202 GLU A C 1
ATOM 1577 O O . GLU A 1 202 ? -33.556 -1.580 37.710 1.00 74.62 202 GLU A O 1
ATOM 1582 N N . LEU A 1 203 ? -33.702 0.343 36.542 1.00 72.94 203 LEU A N 1
ATOM 1583 C CA . LEU A 1 203 ? -32.322 0.353 36.060 1.00 72.94 203 LEU A CA 1
ATOM 1584 C C . LEU A 1 203 ? -31.431 0.842 37.201 1.00 72.94 203 LEU A C 1
ATOM 1586 O O . LEU A 1 203 ? -31.404 2.031 37.512 1.00 72.94 203 LEU A O 1
ATOM 1590 N N . VAL A 1 204 ? -30.714 -0.084 37.829 1.00 73.75 204 VAL A N 1
ATOM 1591 C CA . VAL A 1 204 ? -29.810 0.196 38.945 1.00 73.75 204 VAL A CA 1
ATOM 1592 C C . VAL A 1 204 ? -28.373 0.109 38.439 1.00 73.75 204 VAL A C 1
ATOM 1594 O O . VAL A 1 204 ? -28.021 -0.803 37.692 1.00 73.75 204 VAL A O 1
ATOM 1597 N N . GLN A 1 205 ? -27.537 1.066 38.840 1.00 62.97 205 GLN A N 1
ATOM 1598 C CA . GLN A 1 205 ? -26.097 1.014 38.586 1.00 62.97 205 GLN A CA 1
ATOM 1599 C C . GLN A 1 205 ? -25.481 -0.084 39.452 1.00 62.97 205 GLN A C 1
ATOM 1601 O O . GLN A 1 205 ? -25.566 -0.019 40.679 1.00 62.97 205 GLN A O 1
ATOM 1606 N N . THR A 1 206 ? -24.903 -1.105 38.829 1.00 62.16 206 THR A N 1
ATOM 1607 C CA . THR A 1 206 ? -24.367 -2.272 39.541 1.00 62.16 206 THR A CA 1
ATOM 1608 C C . THR A 1 206 ? -22.861 -2.239 39.706 1.00 62.16 206 THR A C 1
ATOM 1610 O O . THR A 1 206 ? -22.380 -2.583 40.783 1.00 62.16 206 THR A O 1
ATOM 1613 N N . GLU A 1 207 ? -22.125 -1.795 38.687 1.00 58.91 207 GLU A N 1
ATOM 1614 C CA . GLU A 1 207 ? -20.661 -1.799 38.688 1.00 58.91 207 GLU A CA 1
ATOM 1615 C C . GLU A 1 207 ? -20.104 -0.539 38.007 1.00 58.91 207 GLU A C 1
ATOM 1617 O O . GLU A 1 207 ? -20.575 -0.102 36.950 1.00 58.91 207 GLU A O 1
ATOM 1622 N N . LEU A 1 208 ? -19.094 0.055 38.646 1.00 55.47 208 LEU A N 1
ATOM 1623 C CA . LEU A 1 208 ? -18.247 1.109 38.094 1.00 55.47 208 LEU A CA 1
ATOM 1624 C C . LEU A 1 208 ? -16.915 0.460 37.715 1.00 55.47 208 LEU A C 1
ATOM 1626 O O . LEU A 1 208 ? -16.035 0.309 38.559 1.00 55.47 208 LEU A O 1
ATOM 1630 N N . GLU A 1 209 ? -16.773 0.060 36.454 1.00 56.25 209 GLU A N 1
ATOM 1631 C CA . GLU A 1 209 ? -15.476 -0.353 35.919 1.00 56.25 209 GLU A CA 1
ATOM 1632 C C . GLU A 1 209 ? -14.746 0.897 35.392 1.00 56.25 209 GLU A C 1
ATOM 1634 O O . GLU A 1 209 ? -15.122 1.480 34.368 1.00 56.25 209 GLU A O 1
ATOM 1639 N N . GLU A 1 210 ? -13.710 1.344 36.110 1.00 56.34 210 GLU A N 1
ATOM 1640 C CA . GLU A 1 210 ? -12.749 2.334 35.605 1.00 56.34 210 GLU A CA 1
ATOM 1641 C C . GLU A 1 210 ? -11.730 1.584 34.726 1.00 56.34 210 GLU A C 1
ATOM 1643 O O . GLU A 1 210 ? -10.797 0.966 35.232 1.00 56.34 210 GLU A O 1
ATOM 1648 N N . THR A 1 211 ? -11.933 1.560 33.404 1.00 54.12 211 THR A N 1
ATOM 1649 C CA . THR A 1 211 ? -10.975 0.930 32.478 1.00 54.12 211 THR A CA 1
ATOM 1650 C C . THR A 1 211 ? -10.045 1.986 31.891 1.00 54.12 211 THR A C 1
ATOM 1652 O O . THR A 1 211 ? -10.453 2.739 31.012 1.00 54.12 211 THR A O 1
ATOM 1655 N N . GLU A 1 212 ? -8.787 2.016 32.329 1.00 56.16 212 GLU A N 1
ATOM 1656 C CA . GLU A 1 212 ? -7.797 3.029 31.913 1.00 56.16 212 GLU A CA 1
ATOM 1657 C C . GLU A 1 212 ? -7.113 2.714 30.558 1.00 56.16 212 GLU A C 1
ATOM 1659 O O . GLU A 1 212 ? -6.423 3.556 29.990 1.00 56.16 212 GLU A O 1
ATOM 1664 N N . TYR A 1 213 ? -7.317 1.518 29.987 1.00 57.59 213 TYR A N 1
ATOM 1665 C CA . TYR A 1 213 ? -6.432 0.990 28.929 1.00 57.59 213 TYR A CA 1
ATOM 1666 C C . TYR A 1 213 ? -6.927 1.129 27.477 1.00 57.59 213 TYR A C 1
ATOM 1668 O O . TYR A 1 213 ? -6.129 1.007 26.551 1.00 57.59 213 TYR A O 1
ATOM 1676 N N . ARG A 1 214 ? -8.213 1.416 27.224 1.00 68.38 214 ARG A N 1
ATOM 1677 C CA . ARG A 1 214 ? -8.767 1.335 25.851 1.00 68.38 214 ARG A CA 1
ATOM 1678 C C . ARG A 1 214 ? -8.219 2.390 24.892 1.00 68.38 214 ARG A C 1
ATOM 1680 O O . ARG A 1 214 ? -7.902 2.068 23.750 1.00 68.38 214 ARG A O 1
ATOM 1687 N N . VAL A 1 215 ? -8.088 3.633 25.349 1.00 71.31 215 VAL A N 1
ATOM 1688 C CA . VAL A 1 215 ? -7.612 4.732 24.496 1.00 71.31 215 VAL A CA 1
ATOM 1689 C C . VAL A 1 215 ? -6.125 4.575 24.180 1.00 71.31 215 VAL A C 1
ATOM 1691 O O . VAL A 1 215 ? -5.716 4.819 23.048 1.00 71.31 215 VAL A O 1
ATOM 1694 N N . ILE A 1 216 ? -5.325 4.110 25.146 1.00 76.50 216 ILE A N 1
ATOM 1695 C CA . ILE A 1 216 ? -3.896 3.833 24.947 1.00 76.50 216 ILE A CA 1
ATOM 1696 C C . ILE A 1 216 ? -3.712 2.675 23.961 1.00 76.50 216 ILE A C 1
ATOM 1698 O O . ILE A 1 216 ? -2.934 2.807 23.019 1.00 76.50 216 ILE A O 1
ATOM 1702 N N . ASP A 1 217 ? -4.473 1.587 24.102 1.00 82.81 217 ASP A N 1
ATOM 1703 C CA . ASP A 1 217 ? -4.437 0.469 23.153 1.00 82.81 217 ASP A CA 1
ATOM 1704 C C . ASP A 1 217 ? -4.797 0.913 21.728 1.00 82.81 217 ASP A C 1
ATOM 1706 O O . ASP A 1 217 ? -4.197 0.461 20.750 1.00 82.81 217 ASP A O 1
ATOM 1710 N N . ASP A 1 218 ? -5.772 1.810 21.584 1.00 82.88 218 ASP A N 1
ATOM 1711 C CA . ASP A 1 218 ? -6.165 2.349 20.284 1.00 82.88 218 ASP A CA 1
ATOM 1712 C C . ASP A 1 218 ? -5.123 3.321 19.711 1.00 82.88 218 ASP A C 1
ATOM 1714 O O . ASP A 1 218 ? -4.908 3.329 18.494 1.00 82.88 218 ASP A O 1
ATOM 1718 N N . ILE A 1 219 ? -4.418 4.077 20.560 1.00 83.62 219 ILE A N 1
ATOM 1719 C CA . ILE A 1 219 ? -3.245 4.865 20.158 1.00 83.62 219 ILE A CA 1
ATOM 1720 C C . ILE A 1 219 ? -2.136 3.933 19.656 1.00 83.62 219 ILE A C 1
ATOM 1722 O O . ILE A 1 219 ? -1.666 4.135 18.540 1.00 83.62 219 ILE A O 1
ATOM 1726 N N . ILE A 1 220 ? -1.793 2.868 20.389 1.00 85.88 220 ILE A N 1
ATOM 1727 C CA . ILE A 1 220 ? -0.760 1.896 19.987 1.00 85.88 220 ILE A CA 1
ATOM 1728 C C . ILE A 1 220 ? -1.113 1.249 18.639 1.00 85.88 220 ILE A C 1
ATOM 1730 O O . ILE A 1 220 ? -0.276 1.171 17.739 1.00 85.88 220 ILE A O 1
ATOM 1734 N N . LYS A 1 221 ? -2.374 0.838 18.437 1.00 89.31 221 LYS A N 1
ATOM 1735 C CA . LYS A 1 221 ? -2.836 0.302 17.141 1.00 89.31 221 LYS A CA 1
ATOM 1736 C C . LYS A 1 221 ? -2.727 1.332 16.017 1.00 89.31 221 LYS A C 1
ATOM 1738 O O . LYS A 1 221 ? -2.410 0.969 14.881 1.00 89.31 221 LYS A O 1
ATOM 1743 N N . LEU A 1 222 ? -3.030 2.603 16.294 1.00 87.62 222 LEU A N 1
ATOM 1744 C CA . LEU A 1 222 ? -2.889 3.687 15.320 1.00 87.62 222 LEU A CA 1
ATOM 1745 C C . LEU A 1 222 ? -1.422 3.978 15.001 1.00 87.62 222 LEU A C 1
ATOM 1747 O O . LEU A 1 222 ? -1.121 4.236 13.837 1.00 87.62 222 LEU A O 1
ATOM 1751 N N . GLU A 1 223 ? -0.526 3.896 15.979 1.00 85.75 223 GLU A N 1
ATOM 1752 C CA . GLU A 1 223 ? 0.921 4.024 15.796 1.00 85.75 223 GLU A CA 1
ATOM 1753 C C . GLU A 1 223 ? 1.481 2.870 14.955 1.00 85.75 223 G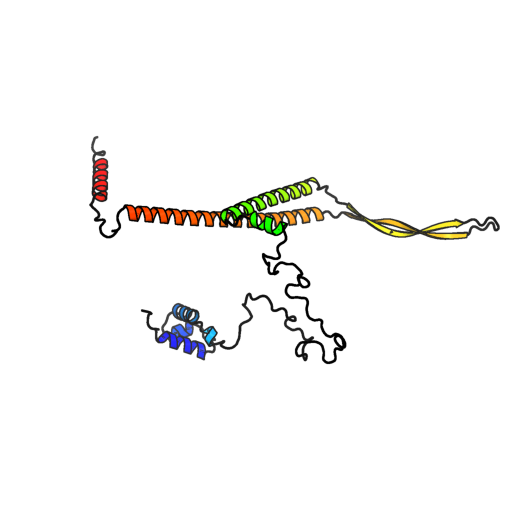LU A C 1
ATOM 1755 O O . GLU A 1 223 ? 2.166 3.112 13.964 1.00 85.75 223 GLU A O 1
ATOM 1760 N N . GLU A 1 224 ? 1.106 1.622 15.241 1.00 91.88 224 GLU A N 1
ATOM 1761 C CA . GLU A 1 224 ? 1.494 0.462 14.423 1.00 91.88 224 GLU A CA 1
ATOM 1762 C C . GLU A 1 224 ? 0.892 0.527 13.005 1.00 91.88 224 GLU A C 1
ATOM 1764 O O . GLU A 1 224 ? 1.469 0.087 12.007 1.00 91.88 224 GLU A O 1
ATOM 1769 N N . ALA A 1 225 ? -0.317 1.066 12.864 1.00 90.50 225 ALA A N 1
ATOM 1770 C CA . ALA A 1 225 ? -0.875 1.336 11.547 1.00 90.50 225 ALA A CA 1
ATOM 1771 C C . ALA A 1 225 ? -0.106 2.461 10.830 1.00 90.50 225 ALA A C 1
ATOM 1773 O O . ALA A 1 225 ? 0.032 2.405 9.607 1.00 90.50 225 ALA A O 1
ATOM 1774 N N . LEU A 1 226 ? 0.387 3.466 11.561 1.00 92.19 226 LEU A N 1
ATOM 1775 C CA . LEU A 1 226 ? 1.140 4.587 11.006 1.00 92.19 226 LEU A CA 1
ATOM 1776 C C . LEU A 1 226 ? 2.498 4.120 10.481 1.00 92.19 226 LEU A C 1
ATOM 1778 O O . LEU A 1 226 ? 2.833 4.455 9.348 1.00 92.19 226 LEU A O 1
ATOM 1782 N N . THR A 1 227 ? 3.225 3.288 11.233 1.00 90.94 227 THR A N 1
ATOM 1783 C CA . THR A 1 227 ? 4.496 2.699 10.773 1.00 90.94 227 THR A CA 1
ATOM 1784 C C . THR A 1 227 ? 4.294 1.878 9.500 1.00 90.94 227 THR A C 1
ATOM 1786 O O . THR A 1 227 ? 5.009 2.061 8.519 1.00 90.94 227 THR A O 1
ATOM 1789 N N . ARG A 1 228 ? 3.223 1.076 9.426 1.00 93.62 228 ARG A N 1
ATOM 1790 C CA . ARG A 1 228 ? 2.866 0.340 8.198 1.00 93.62 228 ARG A CA 1
ATOM 1791 C C . ARG A 1 228 ? 2.550 1.250 7.010 1.00 93.62 228 ARG A C 1
ATOM 1793 O O . ARG A 1 228 ? 2.779 0.860 5.865 1.00 93.62 228 ARG A O 1
ATOM 1800 N N . VAL A 1 229 ? 1.969 2.428 7.241 1.00 92.12 229 VAL A N 1
ATOM 1801 C CA . VAL A 1 229 ? 1.717 3.420 6.182 1.00 92.12 229 VAL A CA 1
ATOM 1802 C C . VAL A 1 229 ? 3.025 4.067 5.728 1.00 92.12 229 VAL A C 1
ATOM 1804 O O . VAL A 1 229 ? 3.252 4.153 4.521 1.00 92.12 229 VAL A O 1
ATOM 1807 N N . GLN A 1 230 ? 3.899 4.428 6.666 1.00 89.12 230 GLN A N 1
ATOM 1808 C CA . GLN A 1 230 ? 5.226 4.979 6.384 1.00 89.12 230 GLN A CA 1
ATOM 1809 C C . GLN A 1 230 ? 6.086 3.993 5.585 1.00 89.12 230 GLN A C 1
ATOM 1811 O O . GLN A 1 230 ? 6.676 4.371 4.576 1.00 89.12 230 GLN A O 1
ATOM 1816 N N . ASP A 1 231 ? 6.075 2.707 5.937 1.00 94.06 231 ASP A N 1
ATOM 1817 C CA . ASP A 1 231 ? 6.778 1.663 5.182 1.00 94.06 231 ASP A CA 1
ATOM 1818 C C . ASP A 1 231 ? 6.282 1.568 3.734 1.00 94.06 231 ASP A C 1
ATOM 1820 O O . ASP A 1 231 ? 7.063 1.396 2.796 1.00 94.06 231 ASP A O 1
ATOM 1824 N N . LYS A 1 232 ? 4.966 1.684 3.519 1.00 93.69 232 LYS A N 1
ATOM 1825 C CA . LYS A 1 232 ? 4.386 1.680 2.168 1.00 93.69 232 LYS A CA 1
ATOM 1826 C C . LYS A 1 232 ? 4.765 2.931 1.380 1.00 93.69 232 LYS A C 1
ATOM 1828 O O . LYS A 1 232 ? 5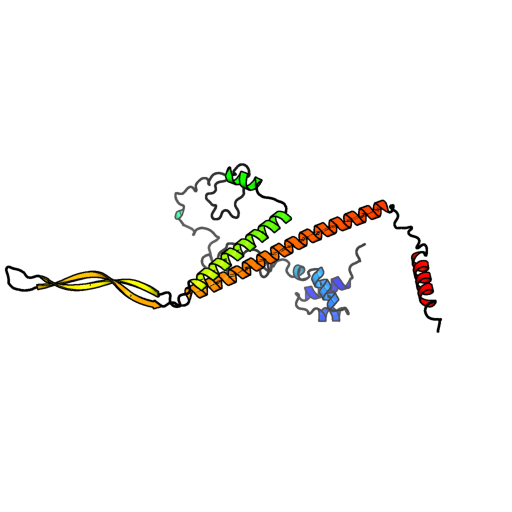.041 2.823 0.187 1.00 93.69 232 LYS A O 1
ATOM 1833 N N . LYS A 1 233 ? 4.818 4.091 2.035 1.00 92.62 233 LYS A N 1
ATOM 1834 C CA . LYS A 1 233 ? 5.298 5.341 1.440 1.00 92.62 233 LYS A CA 1
ATOM 1835 C C . LYS A 1 233 ? 6.766 5.238 1.035 1.00 92.62 233 LYS A C 1
ATOM 1837 O O . LYS A 1 233 ? 7.099 5.599 -0.089 1.00 92.62 233 LYS A O 1
ATOM 1842 N N . LEU A 1 234 ? 7.624 4.684 1.894 1.00 93.50 234 LEU A N 1
ATOM 1843 C CA . LEU A 1 234 ? 9.033 4.438 1.576 1.00 93.50 234 LEU A CA 1
ATOM 1844 C C . LEU A 1 234 ? 9.183 3.524 0.355 1.00 93.50 234 LEU A C 1
ATOM 1846 O O . LEU A 1 234 ? 9.949 3.846 -0.548 1.00 93.50 234 LEU A O 1
ATOM 1850 N N . LYS A 1 235 ? 8.393 2.447 0.265 1.00 95.00 235 LYS A N 1
ATOM 1851 C CA . LYS A 1 235 ? 8.374 1.568 -0.919 1.00 95.00 235 LYS A CA 1
ATOM 1852 C C . LYS A 1 235 ? 7.930 2.292 -2.192 1.00 95.00 235 LYS A C 1
ATOM 1854 O O . LYS A 1 235 ? 8.504 2.058 -3.251 1.00 95.00 235 LYS A O 1
ATOM 1859 N N . ALA A 1 236 ? 6.933 3.173 -2.105 1.00 92.56 236 ALA A N 1
ATOM 1860 C CA . ALA A 1 236 ? 6.506 3.988 -3.243 1.00 92.56 236 ALA A CA 1
ATOM 1861 C C . ALA A 1 236 ? 7.602 4.978 -3.680 1.00 92.56 236 ALA A C 1
ATOM 1863 O O . ALA A 1 236 ? 7.849 5.139 -4.871 1.00 92.56 236 ALA A O 1
ATOM 1864 N N . ILE A 1 237 ? 8.311 5.593 -2.730 1.00 92.75 237 ILE A N 1
ATOM 1865 C CA . ILE A 1 237 ? 9.456 6.472 -3.014 1.00 92.75 237 ILE A CA 1
ATOM 1866 C C . ILE A 1 237 ? 10.601 5.688 -3.666 1.00 92.75 237 ILE A C 1
ATOM 1868 O O . ILE A 1 237 ? 11.185 6.153 -4.642 1.00 92.75 237 ILE A O 1
ATOM 1872 N N . GLU A 1 238 ? 10.909 4.492 -3.166 1.00 94.25 238 GLU A N 1
ATOM 1873 C CA . GLU A 1 238 ? 11.926 3.622 -3.760 1.00 94.25 238 GLU A CA 1
ATOM 1874 C C . GLU A 1 238 ? 11.571 3.262 -5.209 1.00 94.25 238 GLU A C 1
ATOM 1876 O O . GLU A 1 238 ? 12.414 3.364 -6.100 1.00 94.25 238 GLU A O 1
ATOM 1881 N N . LEU A 1 239 ? 10.307 2.904 -5.458 1.00 93.56 239 LEU A N 1
ATOM 1882 C CA . LEU A 1 239 ? 9.807 2.617 -6.800 1.00 93.56 239 LEU A CA 1
ATOM 1883 C C . LEU A 1 239 ? 9.918 3.845 -7.712 1.00 93.56 239 LEU A C 1
ATOM 1885 O O . LEU A 1 239 ? 10.406 3.719 -8.833 1.00 93.56 239 LEU A O 1
ATOM 1889 N N . LYS A 1 240 ? 9.560 5.038 -7.220 1.00 93.19 240 LYS A N 1
ATOM 1890 C CA . LYS A 1 240 ? 9.727 6.296 -7.961 1.00 93.19 240 LYS A CA 1
ATOM 1891 C C . LYS A 1 240 ? 11.184 6.531 -8.355 1.00 93.19 240 LYS A C 1
ATOM 1893 O O . LYS A 1 240 ? 11.461 6.847 -9.508 1.00 93.19 240 LYS A O 1
ATOM 1898 N N . ASN A 1 241 ? 12.111 6.376 -7.412 1.00 93.81 241 ASN A N 1
ATOM 1899 C CA . ASN A 1 241 ? 13.537 6.569 -7.672 1.00 93.81 241 ASN A CA 1
ATOM 1900 C C . ASN A 1 241 ? 14.052 5.572 -8.714 1.00 93.81 241 ASN A C 1
ATOM 1902 O O . ASN A 1 241 ? 14.779 5.963 -9.621 1.00 93.81 241 ASN A O 1
ATOM 1906 N N . ARG A 1 242 ? 13.613 4.310 -8.636 1.00 93.75 242 ARG A N 1
ATOM 1907 C CA . ARG A 1 242 ? 13.970 3.274 -9.610 1.00 93.75 242 ARG A CA 1
ATOM 1908 C C . ARG A 1 242 ? 13.519 3.634 -11.026 1.00 93.75 242 ARG A C 1
ATOM 1910 O O . ARG A 1 242 ? 14.339 3.578 -11.935 1.00 93.75 242 ARG A O 1
ATOM 1917 N N . LEU A 1 243 ? 12.261 4.049 -11.193 1.00 92.12 243 LEU A N 1
ATOM 1918 C CA . LEU A 1 243 ? 11.728 4.472 -12.493 1.00 92.12 243 LEU A CA 1
ATOM 1919 C C . LEU A 1 243 ? 12.512 5.666 -13.060 1.00 92.12 243 LEU A C 1
ATOM 1921 O O . LEU A 1 243 ? 12.922 5.653 -14.217 1.00 92.12 243 LEU A O 1
ATOM 1925 N N . ILE A 1 244 ? 12.800 6.668 -12.224 1.00 92.31 244 ILE A N 1
ATOM 1926 C CA . ILE A 1 244 ? 13.586 7.844 -12.627 1.00 92.31 244 ILE A CA 1
ATOM 1927 C C . ILE A 1 244 ? 15.011 7.452 -13.044 1.00 92.31 244 ILE A C 1
ATOM 1929 O O . ILE A 1 244 ? 15.547 7.989 -14.015 1.00 92.31 244 ILE A O 1
ATOM 1933 N N . ASP A 1 245 ? 15.654 6.541 -12.318 1.00 91.94 245 ASP A N 1
ATOM 1934 C CA . ASP A 1 245 ? 17.014 6.104 -12.633 1.00 91.94 245 ASP A CA 1
ATOM 1935 C C . ASP A 1 245 ? 17.072 5.277 -13.923 1.00 91.94 245 ASP A C 1
ATOM 1937 O O . ASP A 1 245 ? 18.036 5.397 -14.680 1.00 91.94 245 ASP A O 1
ATOM 1941 N N . GLU A 1 246 ? 16.046 4.476 -14.211 1.00 90.38 246 GLU A N 1
ATOM 1942 C CA . GLU A 1 246 ? 15.902 3.771 -15.489 1.00 90.38 246 GLU A CA 1
ATOM 1943 C C . GLU A 1 246 ? 15.744 4.757 -16.653 1.00 90.38 246 GLU A C 1
ATOM 1945 O O . GLU A 1 246 ? 16.500 4.678 -17.624 1.00 90.38 246 GLU A O 1
ATOM 1950 N N . GLU A 1 247 ? 14.871 5.759 -16.530 1.00 89.88 247 GLU A N 1
ATOM 1951 C CA . GLU A 1 247 ? 14.731 6.813 -17.544 1.00 89.88 247 GLU A CA 1
ATOM 1952 C C . GLU A 1 247 ? 16.034 7.586 -17.774 1.00 89.88 247 GLU A C 1
ATOM 1954 O O . GLU A 1 247 ? 16.403 7.890 -18.913 1.00 89.88 247 GLU A O 1
ATOM 1959 N N . ARG A 1 248 ? 16.761 7.903 -16.695 1.00 90.50 248 ARG A N 1
ATOM 1960 C CA . ARG A 1 248 ? 18.067 8.570 -16.777 1.00 90.50 248 ARG A CA 1
ATOM 1961 C C . ARG A 1 248 ? 19.086 7.713 -17.514 1.00 90.50 248 ARG A C 1
ATOM 1963 O O . ARG A 1 248 ? 19.808 8.249 -18.353 1.00 90.50 248 ARG A O 1
ATOM 1970 N N . LYS A 1 249 ? 19.146 6.407 -17.235 1.00 92.50 249 LYS A N 1
ATOM 1971 C CA . LYS A 1 249 ? 20.051 5.476 -17.929 1.00 92.50 249 LYS A CA 1
ATOM 1972 C C . LYS A 1 249 ? 19.749 5.426 -19.418 1.00 92.50 249 LYS A C 1
ATOM 1974 O O . LYS A 1 249 ? 20.655 5.662 -20.209 1.00 92.50 249 LYS A O 1
ATOM 1979 N N . VAL A 1 250 ? 18.482 5.237 -19.785 1.00 92.56 250 VAL A N 1
ATOM 1980 C CA . VAL A 1 250 ? 18.048 5.217 -21.190 1.00 92.56 250 VAL A CA 1
ATOM 1981 C C . VAL A 1 250 ? 18.404 6.531 -21.889 1.00 92.56 250 VAL A C 1
ATOM 1983 O O . VAL A 1 250 ? 18.918 6.530 -23.006 1.00 92.56 250 VAL A O 1
ATOM 1986 N N . ARG A 1 251 ? 18.202 7.673 -21.221 1.00 91.62 251 ARG A N 1
ATOM 1987 C CA . ARG A 1 251 ? 18.572 8.986 -21.767 1.00 91.62 251 ARG A CA 1
ATOM 1988 C C . ARG A 1 251 ? 20.078 9.119 -21.987 1.00 91.62 251 ARG A C 1
ATOM 1990 O O . ARG A 1 251 ? 20.495 9.607 -23.032 1.00 91.62 251 ARG A O 1
ATOM 1997 N N . VAL A 1 252 ? 20.891 8.685 -21.025 1.00 93.88 252 VAL A N 1
ATOM 1998 C CA . VAL A 1 252 ? 22.356 8.703 -21.141 1.00 93.88 252 VAL A CA 1
ATOM 1999 C C . VAL A 1 252 ? 22.831 7.768 -22.253 1.00 93.88 252 VAL A C 1
ATOM 2001 O O . VAL A 1 252 ? 23.716 8.144 -23.013 1.00 93.88 252 VAL A O 1
ATOM 2004 N N . GLU A 1 253 ? 22.255 6.575 -22.377 1.00 91.88 253 GLU A N 1
ATOM 2005 C CA . GLU A 1 253 ? 22.575 5.626 -23.450 1.00 91.88 253 GLU A CA 1
ATOM 2006 C C . GLU A 1 253 ? 22.227 6.190 -24.826 1.00 91.88 253 GLU A C 1
ATOM 2008 O O . GLU A 1 253 ? 23.056 6.132 -25.732 1.00 91.88 253 GLU A O 1
ATOM 2013 N N . LYS A 1 254 ? 21.059 6.825 -24.963 1.00 93.19 254 LYS A N 1
ATOM 2014 C CA . LYS A 1 254 ? 20.662 7.509 -26.196 1.00 93.19 254 LYS A CA 1
ATOM 2015 C C . LYS A 1 254 ? 21.640 8.627 -26.567 1.00 93.19 254 LYS A 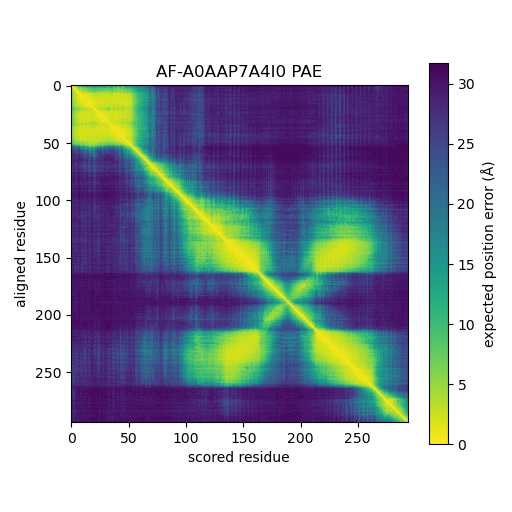C 1
ATOM 2017 O O . LYS A 1 254 ? 22.104 8.664 -27.699 1.00 93.19 254 LYS A O 1
ATOM 2022 N N . LEU A 1 255 ? 22.010 9.483 -25.611 1.00 92.31 255 LEU A N 1
ATOM 2023 C CA . LEU A 1 255 ? 22.992 10.552 -25.837 1.00 92.31 255 LEU A CA 1
ATOM 2024 C C . LEU A 1 255 ? 24.374 9.998 -26.205 1.00 92.31 255 LEU A C 1
ATOM 2026 O O . LEU A 1 255 ? 25.042 10.537 -27.082 1.00 92.31 255 LEU A O 1
ATOM 2030 N N . LYS A 1 256 ? 24.811 8.907 -25.565 1.00 90.44 256 LYS A N 1
ATOM 2031 C CA . LYS A 1 256 ? 26.068 8.228 -25.914 1.00 90.44 256 LYS A CA 1
ATOM 2032 C C . LYS A 1 256 ? 26.032 7.671 -27.333 1.00 90.44 256 LYS A C 1
ATOM 2034 O O . LYS A 1 256 ? 27.011 7.825 -28.054 1.00 90.44 256 LYS A O 1
ATOM 2039 N N . PHE A 1 257 ? 24.922 7.053 -27.728 1.00 89.81 257 PHE A N 1
ATOM 2040 C CA . PHE A 1 257 ? 24.735 6.537 -29.080 1.00 89.81 257 PHE A CA 1
ATOM 2041 C C . PHE A 1 257 ? 24.722 7.667 -30.119 1.00 89.81 257 PHE A C 1
ATOM 2043 O O . PHE A 1 257 ? 25.413 7.579 -31.128 1.00 89.81 257 PHE A O 1
ATOM 2050 N N . GLU A 1 258 ? 24.010 8.763 -29.855 1.00 89.31 258 GLU A N 1
ATOM 2051 C CA . GLU A 1 258 ? 24.011 9.949 -30.721 1.00 89.31 258 GLU A CA 1
ATOM 2052 C C . GLU A 1 25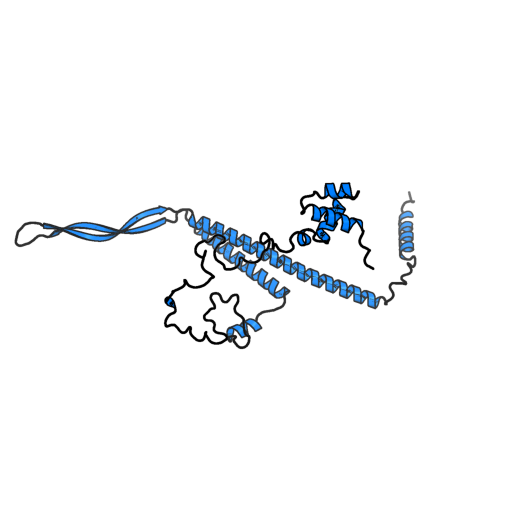8 ? 25.419 10.541 -30.868 1.00 89.31 258 GLU A C 1
ATOM 2054 O O . GLU A 1 258 ? 25.853 10.803 -31.989 1.00 89.31 258 GLU A O 1
ATOM 2059 N N . LEU A 1 259 ? 26.170 10.672 -29.767 1.00 86.88 259 LEU A N 1
ATOM 2060 C CA . LEU A 1 259 ? 27.572 11.101 -29.796 1.00 86.88 259 LEU A CA 1
ATOM 2061 C C . LEU A 1 259 ? 28.458 10.138 -30.592 1.00 86.88 259 LEU A C 1
ATOM 2063 O O . LEU A 1 259 ? 29.323 10.590 -31.335 1.00 86.88 259 LEU A O 1
ATOM 2067 N N . GLN A 1 260 ? 28.251 8.828 -30.458 1.00 86.31 260 GLN A N 1
ATOM 2068 C CA . GLN A 1 260 ? 28.992 7.817 -31.213 1.00 86.31 260 GLN A CA 1
ATOM 2069 C C . GLN A 1 260 ? 28.721 7.928 -32.718 1.00 86.31 260 GLN A C 1
ATOM 2071 O O . GLN A 1 260 ? 29.655 7.871 -33.511 1.00 86.31 260 GLN A O 1
ATOM 2076 N N . MET A 1 261 ? 27.465 8.139 -33.113 1.00 81.69 261 MET A N 1
ATOM 2077 C CA . MET A 1 261 ? 27.088 8.326 -34.515 1.00 81.69 261 MET A CA 1
ATOM 2078 C C . MET A 1 261 ? 27.635 9.642 -35.089 1.00 81.69 261 MET A C 1
ATOM 2080 O O . MET A 1 261 ? 28.112 9.660 -36.221 1.00 81.69 261 MET A O 1
ATOM 2084 N N . LEU A 1 262 ? 27.618 10.730 -34.307 1.00 78.25 262 LEU A N 1
ATOM 2085 C CA . LEU A 1 262 ? 28.190 12.029 -34.692 1.00 78.25 262 LEU A CA 1
ATOM 2086 C C . LEU A 1 262 ? 29.719 12.019 -34.767 1.00 78.25 262 LEU A C 1
ATOM 2088 O O . LEU A 1 262 ? 30.289 12.742 -35.579 1.00 78.25 262 LEU A O 1
ATOM 2092 N N . ARG A 1 263 ? 30.384 11.199 -33.945 1.00 73.94 263 ARG A N 1
ATOM 2093 C CA . ARG A 1 263 ? 31.841 11.010 -33.986 1.00 73.94 263 ARG A CA 1
ATOM 2094 C C . ARG A 1 263 ? 32.303 10.251 -35.241 1.00 73.94 263 ARG A C 1
ATOM 2096 O O . ARG A 1 263 ? 33.499 10.216 -35.503 1.00 73.94 263 ARG A O 1
ATOM 2103 N N . GLY A 1 264 ? 31.371 9.724 -36.039 1.00 52.91 264 GLY A N 1
ATOM 2104 C CA . GLY A 1 264 ? 31.657 8.893 -37.201 1.00 52.91 264 GLY A CA 1
ATOM 2105 C C . GLY A 1 264 ? 31.839 7.446 -36.764 1.00 52.91 264 GLY A C 1
ATOM 2106 O O . GLY A 1 264 ? 32.653 7.143 -35.894 1.00 52.91 264 GLY A O 1
ATOM 2107 N N . GLY A 1 265 ? 31.032 6.549 -37.329 1.00 53.91 265 GLY A N 1
ATOM 2108 C CA . GLY A 1 265 ? 31.131 5.118 -37.074 1.00 53.91 265 GLY A CA 1
ATOM 2109 C C . GLY A 1 265 ? 32.430 4.548 -37.630 1.00 53.91 265 GLY A C 1
ATOM 2110 O O . GLY A 1 265 ? 32.433 4.086 -38.757 1.00 53.91 265 GLY A O 1
ATOM 2111 N N . ASP A 1 266 ? 33.491 4.605 -36.832 1.00 45.97 266 ASP A N 1
ATOM 2112 C CA . ASP A 1 266 ? 34.628 3.685 -36.820 1.00 45.97 266 ASP A CA 1
ATOM 2113 C C . ASP A 1 266 ? 35.353 3.873 -35.481 1.00 45.97 266 ASP A C 1
ATOM 2115 O O . ASP A 1 266 ? 36.090 4.831 -35.256 1.00 45.97 266 ASP A O 1
ATOM 2119 N N . ALA A 1 267 ? 35.100 2.960 -34.542 1.00 51.53 267 ALA A N 1
ATOM 2120 C CA . ALA A 1 267 ? 35.817 2.912 -33.267 1.00 51.53 267 ALA A CA 1
ATOM 2121 C C . ALA A 1 267 ? 37.200 2.240 -33.394 1.00 51.53 267 ALA A C 1
ATOM 2123 O O . ALA A 1 267 ? 37.928 2.178 -32.407 1.00 51.53 267 ALA A O 1
ATOM 2124 N N . ASP A 1 268 ? 37.568 1.774 -34.592 1.00 52.78 268 ASP A N 1
ATOM 2125 C CA . ASP A 1 268 ? 38.786 0.990 -34.826 1.00 52.78 268 ASP A CA 1
ATOM 2126 C C . ASP A 1 268 ? 39.980 1.832 -35.326 1.00 52.78 268 ASP A C 1
ATOM 2128 O O . ASP A 1 268 ? 41.051 1.279 -35.565 1.00 52.78 268 ASP A O 1
ATOM 2132 N N . GLN A 1 269 ? 39.845 3.162 -35.448 1.00 51.12 269 GLN A N 1
ATOM 2133 C CA . GLN A 1 269 ? 40.949 4.066 -35.829 1.00 51.12 269 GLN A CA 1
ATOM 2134 C C . GLN A 1 269 ? 40.994 5.363 -35.008 1.00 51.12 269 GLN A C 1
ATOM 2136 O O . GLN A 1 269 ? 41.175 6.454 -35.543 1.00 51.12 269 GLN A O 1
ATOM 2141 N N . ILE A 1 270 ? 40.861 5.271 -33.685 1.00 57.88 270 ILE A N 1
ATOM 2142 C CA . ILE A 1 270 ? 41.453 6.312 -32.836 1.00 57.88 270 ILE A CA 1
ATOM 2143 C C . ILE A 1 270 ? 42.903 5.882 -32.625 1.00 57.88 270 ILE A C 1
ATOM 2145 O O . ILE A 1 270 ? 43.221 5.206 -31.648 1.00 57.88 270 ILE A O 1
ATOM 2149 N N . GLU A 1 271 ? 43.764 6.195 -33.594 1.00 55.22 271 GLU A N 1
ATOM 2150 C CA . GLU A 1 271 ? 45.198 6.229 -33.325 1.00 55.22 271 GLU A CA 1
ATOM 2151 C C . GLU A 1 271 ? 45.402 7.256 -32.211 1.00 55.22 271 GLU A C 1
ATOM 2153 O O . GLU A 1 271 ? 44.958 8.397 -32.326 1.00 55.22 271 GLU A O 1
ATOM 2158 N N . ASP A 1 272 ? 45.984 6.811 -31.099 1.00 57.72 272 ASP A N 1
ATOM 2159 C CA . ASP A 1 272 ? 46.398 7.669 -29.995 1.00 57.72 272 ASP A CA 1
ATOM 2160 C C . ASP A 1 272 ? 47.480 8.593 -30.576 1.00 57.72 272 ASP A C 1
ATOM 2162 O O . ASP A 1 272 ? 48.649 8.227 -30.686 1.00 57.72 272 ASP A O 1
ATOM 2166 N N . ASP A 1 273 ? 47.082 9.772 -31.047 1.00 59.28 273 ASP A N 1
ATOM 2167 C CA . ASP A 1 273 ? 47.874 10.735 -31.818 1.00 59.28 273 ASP A CA 1
ATOM 2168 C C . ASP A 1 273 ? 48.940 11.442 -30.959 1.00 59.28 273 ASP A C 1
ATOM 2170 O O . ASP A 1 273 ? 49.401 12.544 -31.261 1.00 59.28 273 ASP A O 1
ATOM 2174 N N . GLY A 1 274 ? 49.331 10.813 -29.844 1.00 69.31 274 GLY A N 1
ATOM 2175 C CA . GLY A 1 274 ? 50.310 11.300 -28.878 1.00 69.31 274 GLY A CA 1
ATOM 2176 C C . GLY A 1 274 ? 49.915 12.624 -28.227 1.00 69.31 274 GLY A C 1
ATOM 2177 O O . GLY A 1 274 ? 50.670 13.154 -27.419 1.00 69.31 274 GLY A O 1
ATOM 2178 N N . PHE A 1 275 ? 48.742 13.180 -28.541 1.00 69.69 275 PHE A N 1
ATOM 2179 C CA . PHE A 1 275 ? 48.341 14.517 -28.121 1.00 69.69 275 PHE A CA 1
ATOM 2180 C C . PHE A 1 275 ? 48.173 14.607 -26.600 1.00 69.69 275 PHE A C 1
ATOM 2182 O O . PHE A 1 275 ? 48.621 15.571 -25.978 1.00 69.69 275 PHE A O 1
ATOM 2189 N N . ILE A 1 276 ? 47.594 13.575 -25.973 1.00 71.75 276 ILE A N 1
ATOM 2190 C CA . ILE A 1 276 ? 47.455 13.497 -24.510 1.00 71.75 276 ILE A CA 1
ATOM 2191 C C . ILE A 1 276 ? 48.822 13.317 -23.831 1.00 71.75 276 ILE A C 1
ATOM 2193 O O . ILE A 1 276 ? 49.054 13.874 -22.755 1.00 71.75 276 ILE A O 1
ATOM 2197 N N . GLU A 1 277 ? 49.738 12.577 -24.453 1.00 74.38 277 GLU A N 1
ATOM 2198 C CA . GLU A 1 277 ? 51.089 12.355 -23.935 1.00 74.38 277 GLU A CA 1
ATOM 2199 C C . GLU A 1 277 ? 51.955 13.619 -24.061 1.00 74.38 277 GLU A C 1
ATOM 2201 O O . GLU A 1 277 ? 52.603 14.021 -23.095 1.00 74.38 277 GLU A O 1
ATOM 2206 N N . ALA A 1 278 ? 51.856 14.336 -25.183 1.00 72.00 278 ALA A N 1
ATOM 2207 C CA . ALA A 1 278 ? 52.479 15.640 -25.394 1.00 72.00 278 ALA A CA 1
ATOM 2208 C C . ALA A 1 278 ? 51.932 16.708 -24.431 1.00 72.00 278 ALA A C 1
ATOM 2210 O O . ALA A 1 278 ? 52.697 17.521 -23.913 1.00 72.00 278 ALA A O 1
ATOM 2211 N N . LEU A 1 279 ? 50.628 16.688 -24.127 1.00 71.38 279 LEU A N 1
ATOM 2212 C CA . LEU A 1 279 ? 50.035 17.555 -23.103 1.00 71.38 279 LEU A CA 1
ATOM 2213 C C . LEU A 1 279 ? 50.586 17.248 -21.709 1.00 71.38 279 LEU A C 1
ATOM 2215 O O . LEU A 1 279 ? 50.927 18.176 -20.980 1.00 71.38 279 LEU A O 1
ATOM 2219 N N . ARG A 1 280 ? 50.715 15.969 -21.334 1.00 73.75 280 ARG A N 1
ATOM 2220 C CA . ARG A 1 280 ? 51.319 15.590 -20.046 1.00 73.75 280 ARG A CA 1
ATOM 2221 C C . ARG A 1 280 ? 52.795 15.968 -19.963 1.00 73.75 280 ARG A C 1
ATOM 2223 O O . ARG A 1 280 ? 53.208 16.471 -18.923 1.00 73.75 280 ARG A O 1
ATOM 2230 N N . GLY A 1 281 ? 53.560 15.773 -21.038 1.00 74.19 281 GLY A N 1
ATOM 2231 C CA . GLY A 1 281 ? 54.968 16.170 -21.110 1.00 74.19 281 GLY A CA 1
ATOM 2232 C C . GLY A 1 281 ? 55.152 17.681 -20.970 1.00 74.19 281 GLY A C 1
ATOM 2233 O O . GLY A 1 281 ? 55.941 18.131 -20.147 1.00 74.19 281 GLY A O 1
ATOM 2234 N N . LYS A 1 282 ? 54.343 18.471 -21.685 1.00 65.62 282 LYS A N 1
ATOM 2235 C CA . LYS A 1 282 ? 54.403 19.938 -21.634 1.00 65.62 282 LYS A CA 1
ATOM 2236 C C . LYS A 1 282 ? 53.926 20.510 -20.298 1.00 65.62 282 LYS A C 1
ATOM 2238 O O . LYS A 1 282 ? 54.457 21.509 -19.832 1.00 65.62 282 LYS A O 1
ATOM 2243 N N . ILE A 1 283 ? 52.939 19.875 -19.661 1.00 60.81 283 ILE A N 1
ATOM 2244 C CA . ILE A 1 283 ? 52.538 20.220 -18.292 1.00 60.81 283 ILE A CA 1
ATOM 2245 C C . ILE A 1 283 ? 53.706 19.950 -17.338 1.00 60.81 283 ILE A C 1
ATOM 2247 O O . ILE A 1 283 ? 54.051 20.835 -16.567 1.00 60.81 283 ILE A O 1
ATOM 2251 N N . ALA A 1 284 ? 54.352 18.784 -17.413 1.00 63.03 284 ALA A N 1
ATOM 2252 C CA . ALA A 1 284 ? 55.493 18.459 -16.555 1.00 63.03 284 ALA A CA 1
ATOM 2253 C C . ALA A 1 284 ? 56.674 19.438 -16.720 1.00 63.03 284 ALA A C 1
ATOM 2255 O O . ALA A 1 284 ? 57.300 19.791 -15.727 1.00 63.03 284 ALA A O 1
ATOM 2256 N N . GLU A 1 285 ? 56.934 19.916 -17.938 1.00 60.69 285 GLU A N 1
ATOM 2257 C CA . GLU A 1 285 ? 57.990 20.896 -18.238 1.00 60.69 285 GLU A CA 1
ATOM 2258 C C . GLU A 1 285 ? 57.692 22.277 -17.619 1.00 60.69 285 GLU A C 1
ATOM 2260 O O . GLU A 1 285 ? 58.538 22.858 -16.946 1.00 60.69 285 GLU A O 1
ATOM 2265 N N . VAL A 1 286 ? 56.443 22.752 -17.713 1.00 62.28 286 VAL A N 1
ATOM 2266 C CA . VAL A 1 286 ? 56.015 24.038 -17.123 1.00 62.28 286 VAL A CA 1
ATOM 2267 C C . VAL A 1 286 ? 56.055 24.031 -15.587 1.00 62.28 286 VAL A C 1
ATOM 2269 O O . VAL A 1 286 ? 56.242 25.081 -14.977 1.00 62.28 286 VAL A O 1
ATOM 2272 N N . TRP A 1 287 ? 55.897 22.868 -14.947 1.00 60.25 287 TRP A N 1
ATOM 2273 C CA . TRP A 1 287 ? 56.037 22.737 -13.489 1.00 60.25 287 TRP A CA 1
ATOM 2274 C C . TRP A 1 287 ? 57.487 22.523 -13.029 1.00 60.25 287 TRP A C 1
ATOM 2276 O O . TRP A 1 287 ? 57.770 22.752 -11.857 1.00 60.25 287 TRP A O 1
ATOM 2286 N N . ALA A 1 288 ? 58.399 22.118 -13.919 1.00 60.06 288 ALA A N 1
ATOM 2287 C CA . ALA A 1 288 ? 59.818 21.941 -13.603 1.00 60.06 288 ALA A CA 1
ATOM 2288 C C . ALA A 1 288 ? 60.608 23.263 -13.666 1.00 60.06 288 ALA A C 1
ATOM 2290 O O . ALA A 1 288 ? 61.502 23.478 -12.851 1.00 60.06 288 ALA A O 1
ATOM 2291 N N . ASP A 1 289 ? 60.233 24.182 -14.562 1.00 57.75 289 ASP A N 1
ATOM 2292 C CA . ASP A 1 289 ? 60.906 25.483 -14.730 1.00 57.75 289 ASP A CA 1
ATOM 2293 C C . ASP A 1 289 ? 60.625 26.493 -13.593 1.00 57.75 289 ASP A C 1
ATOM 2295 O O . ASP A 1 289 ? 61.210 27.574 -13.555 1.00 57.75 289 ASP A O 1
ATOM 2299 N N . GLY A 1 290 ? 59.740 26.163 -12.644 1.00 57.38 290 GLY A N 1
ATOM 2300 C CA . GLY A 1 290 ? 59.406 27.015 -11.496 1.00 57.38 290 GLY A CA 1
ATOM 2301 C C . GLY A 1 290 ? 60.242 26.782 -10.230 1.00 57.38 290 GLY A C 1
ATOM 2302 O O . GLY A 1 290 ? 60.074 27.525 -9.265 1.00 57.38 290 GLY A O 1
ATOM 2303 N N . GLU A 1 291 ? 61.111 25.763 -10.195 1.00 56.53 291 GLU A N 1
ATOM 2304 C CA . GLU A 1 291 ? 61.873 25.389 -8.987 1.00 56.53 291 GLU A CA 1
ATOM 2305 C C . GLU A 1 291 ? 63.338 25.866 -8.978 1.00 56.53 291 GLU A C 1
ATOM 2307 O O . GLU A 1 291 ? 64.055 25.618 -8.008 1.00 56.53 291 GLU A O 1
ATOM 2312 N N . THR A 1 292 ? 63.801 26.595 -9.999 1.00 55.72 292 THR A N 1
ATOM 2313 C CA . THR A 1 292 ? 65.195 27.069 -10.074 1.00 55.72 292 THR A CA 1
ATOM 2314 C C . THR A 1 292 ? 65.318 28.576 -10.272 1.00 55.72 292 THR A C 1
ATOM 2316 O O . THR A 1 292 ? 65.886 29.009 -11.263 1.00 55.72 292 THR A O 1
ATOM 2319 N N . GLU A 1 293 ? 64.850 29.383 -9.322 1.00 51.03 293 GLU A N 1
ATOM 2320 C CA . GLU A 1 293 ? 65.371 30.743 -9.108 1.00 51.03 293 GLU A CA 1
ATOM 2321 C C . GLU A 1 293 ? 65.335 31.067 -7.599 1.00 51.03 293 GLU A C 1
ATOM 2323 O O . GLU A 1 293 ? 64.318 31.479 -7.042 1.00 51.03 293 GLU A O 1
ATOM 2328 N N . THR A 1 294 ? 66.472 30.829 -6.935 1.00 46.84 294 THR A N 1
ATOM 2329 C CA . THR A 1 294 ? 66.874 31.425 -5.646 1.00 46.84 294 THR A CA 1
ATOM 2330 C C . THR A 1 294 ? 68.138 32.231 -5.854 1.00 46.84 294 THR A C 1
ATOM 2332 O O . THR A 1 294 ? 69.041 31.670 -6.521 1.00 46.84 294 THR A O 1
#

InterPro domains:
  IPR018925 PBSX phage terminase small subunit-like, N-terminal domain [PF10668] (1-67)

Nearest PDB structures (foldseek):
  3c7n-assembly1_A  TM=3.454E-01  e=3.387E-01  Saccharomyces cerevisiae
  4rx6-assembly1_B  TM=4.824E-01  e=2.726E+00  Bacillus subtilis subsp. subtilis str. 168
  3vr4-assembly1_G  TM=2.002E-01  e=4.298E-01  Enterococcus hirae
  5knc-assembly1_G  TM=1.895E-01  e=9.327E-01  Enterococcus hirae ATCC 9790
  5azs-assembly1_C  TM=2.501E-01  e=5.916E+00  Pseudomonas aeruginosa PAO1

Organism: Paenibacillus alvei (NCBI:txid44250)

Foldseek 3Di:
DDDDDDPLLVVLLVVCVVVLNPDQLVVSCVVSVHDSVVSVVSCVVVVSVCVSPVDDDPPPDDPPPDPPDDPDPDCPCVVPPDDDPDPPCPCVPDPPDPPDDDPDCPPPDPCPPPDDDPVPDDPVRVVVVVPDDPDLLVVLVVLLVVLVVVLVVLVVVLVVLVVVCPQWDKDFDWDWDWDWDWDFDQDPPPRDTDTDTDTDTDGDGDDTDGDRPDSVVVSVVSVVVNVVSVVVSVVSVVVNVVVVVVVVVVVVVVVVVVVCVVVPPDPPPPPVPCPVVVVVVVVVVVVVVPPPDD

Radius of gyration: 41.62 Å; Cα contacts (8 Å, |Δi|>4): 154; chains: 1; bounding box: 131×78×96 Å

Solvent-accessible surface area (backbone atoms only — not comparable to full-atom values): 18530 Å² total; per-residue (Å²): 132,84,80,80,80,61,70,68,58,58,54,53,51,47,57,34,56,76,48,74,66,70,62,55,58,60,62,55,13,63,76,68,75,49,56,45,68,56,52,54,51,47,43,60,76,68,39,51,66,55,75,74,40,78,84,59,83,74,75,87,76,60,94,64,78,79,73,97,62,78,62,94,84,63,63,93,52,73,92,55,92,75,79,80,62,93,84,66,58,92,54,73,86,58,75,76,69,84,70,76,60,93,87,60,67,86,82,61,86,79,60,86,85,59,85,86,52,84,89,74,56,51,73,72,56,52,57,48,58,76,68,56,72,81,49,67,65,60,47,36,51,52,48,40,52,54,38,52,54,48,48,52,54,49,52,52,49,46,52,49,53,62,72,64,60,58,88,66,52,72,49,76,46,69,42,81,42,78,45,75,44,76,46,74,49,73,44,92,90,73,82,55,73,46,79,45,75,46,76,46,78,43,78,40,79,75,49,80,52,73,55,70,55,64,67,57,54,51,42,52,53,50,48,58,50,43,53,57,44,50,54,51,35,51,52,36,51,52,52,46,52,51,54,53,51,51,54,50,49,54,51,51,51,50,51,52,49,52,50,46,58,73,70,46,90,59,90,87,70,76,71,82,78,50,58,70,57,52,49,52,51,54,52,54,50,65,65,56,73,71,77,78,84,131